Protein AF-0000000084721455 (afdb_homodimer)

Sequence (326 aa):
MDAIELLTQQHREVEELFEKFEKAGEGKEELLRELFVRIADNLAAHAIIEEKLFYPNVYVGPTADQLQEAVEEHLSVKRVIADLLDMEPSDAQFKAKVKVLKDLVEHHVEEEEKELFKSVKKLLTKEELSVMGEQLEVMFSELIQTEPRMQVPREIDEAAPLTMDAIELLTQQHREVEELFEKFEKAGEGKEELLRELFVRIADNLAAHAIIEEKLFYPNVYVGPTADQLQEAVEEHLSVKRVIADLLDMEPSDAQFKAKVKVLKDLVEHHVEEEEKELFKSVKKLLTKEELSVMGEQLEVMFSELIQTEPRMQVPREIDEAAPLT

Nearest PDB structures (foldseek):
  6u3l-assembly1_A  TM=8.957E-01  e=2.899E-05  Mycobacterium kansasii
  1aep-assembly1_A  TM=4.434E-01  e=1.292E+00  Locusta migratoria
  1zww-assembly1_B  TM=3.710E-01  e=4.200E+00  Mus musculus
  6u3l-assembly1_A  TM=8.958E-01  e=1.897E-05  Mycobacterium kansasii
  1aep-assembly1_A  TM=4.432E-01  e=1.509E+00  Locusta migratoria

pLDDT: mean 97.6, std 2.99, range [77.25, 98.94]

Foldseek 3Di:
DFQVVLLVVLLVVLVVLLVCLVPDDPPPQVSNVVSLLLNLLSLLLSLCLCLPAVLLVQCDDQCVVVSVVLLVLSLVLLVLLVVLVVDGSPDPCNSVSVVVSVVSSVVSSVCCVVPVVVVVPVVDDPVRRRVSNVVSVVSSVVSSVVSSSVCSVVANPDGRDSD/DFQVVLLVVLLVVLVVLLVVLVPDDPPPQVSNVVSLLLNLLSLLLSLCLCLPAVLLVQCDDQQVVVSVVLLVLSLVLLVLLVVLVVDGSPDPCNSVSSVVSVVSSVVSSVCCVVPVVVVVPVVDDPVRRRVSNVVSVVSSVVSSVVSSSVCSVVANPDGRDSD

Organism: Cystobacter fuscus (strain ATCC 25194 / DSM 2262 / NBRC 100088 / M29) (NCBI:txid1242864)

Structure (mmCIF, N/CA/C/O backbone):
data_AF-0000000084721455-model_v1
#
loop_
_entity.id
_entity.type
_entity.pdbx_description
1 polymer 'Hemerythrin HHE cation binding domain protein'
#
loop_
_atom_site.group_PDB
_atom_site.id
_atom_site.type_symbol
_atom_site.label_atom_id
_atom_site.label_alt_id
_atom_site.label_comp_id
_atom_site.label_asym_id
_atom_site.label_entity_id
_atom_site.label_seq_id
_atom_site.pdbx_PDB_ins_code
_atom_site.Cartn_x
_atom_site.Cartn_y
_atom_site.Cartn_z
_atom_site.occupancy
_atom_site.B_iso_or_equiv
_atom_site.auth_seq_id
_atom_site.auth_comp_id
_atom_site.auth_asym_id
_atom_site.auth_atom_id
_atom_site.pdbx_PDB_model_num
ATOM 1 N N . MET A 1 1 ? -9.961 19.266 22.094 1 92.44 1 MET A N 1
ATOM 2 C CA . MET A 1 1 ? -9.023 18.203 21.719 1 92.44 1 MET A CA 1
ATOM 3 C C . MET A 1 1 ? -7.844 18.766 20.938 1 92.44 1 MET A C 1
ATOM 5 O O . MET A 1 1 ? -8.008 19.672 20.109 1 92.44 1 MET A O 1
ATOM 9 N N . ASP A 1 2 ? -6.707 18.406 21.344 1 98 2 ASP A N 1
ATOM 10 C CA . ASP A 1 2 ? -5.598 18.938 20.562 1 98 2 ASP A CA 1
ATOM 11 C C . ASP A 1 2 ? -5.445 18.188 19.234 1 98 2 ASP A C 1
ATOM 13 O O . ASP A 1 2 ? -6.227 17.266 18.953 1 98 2 ASP A O 1
ATOM 17 N N . ALA A 1 3 ? -4.539 18.562 18.422 1 98.81 3 ALA A N 1
ATOM 18 C CA . ALA A 1 3 ? -4.391 18.062 17.062 1 98.81 3 ALA A CA 1
ATOM 19 C C . ALA A 1 3 ? -4.168 16.562 17.062 1 98.81 3 ALA A C 1
ATOM 21 O O . ALA A 1 3 ? -4.824 15.828 16.312 1 98.81 3 ALA A O 1
ATOM 22 N N . ILE A 1 4 ? -3.283 16.062 17.891 1 98.81 4 ILE A N 1
ATOM 23 C CA . ILE A 1 4 ? -2.906 14.648 17.906 1 98.81 4 ILE A CA 1
ATOM 24 C C . ILE A 1 4 ? -4.062 13.812 18.453 1 98.81 4 ILE A C 1
ATOM 26 O O . ILE A 1 4 ? -4.348 12.727 17.953 1 98.81 4 ILE A O 1
ATOM 30 N N . GLU A 1 5 ? -4.703 14.312 19.453 1 98.75 5 GLU A N 1
ATOM 31 C CA . GLU A 1 5 ? -5.883 13.641 19.984 1 98.75 5 GLU A CA 1
ATOM 32 C C . GLU A 1 5 ? -6.973 13.508 18.922 1 98.75 5 GLU A C 1
ATOM 34 O O . GLU A 1 5 ? -7.59 12.453 18.781 1 98.75 5 GLU A O 1
ATOM 39 N N . LEU A 1 6 ? -7.211 14.578 18.234 1 98.88 6 LEU A N 1
ATOM 40 C CA . LEU A 1 6 ? -8.227 14.594 17.188 1 98.88 6 LEU A CA 1
ATOM 41 C C . LEU A 1 6 ? -7.902 13.562 16.109 1 98.88 6 LEU A C 1
ATOM 43 O O . LEU A 1 6 ? -8.758 12.758 15.727 1 98.88 6 LEU A O 1
ATOM 47 N N . LEU A 1 7 ? -6.68 13.602 15.609 1 98.94 7 LEU A N 1
ATOM 48 C CA . LEU A 1 7 ? -6.262 12.703 14.539 1 98.94 7 LEU A CA 1
ATOM 49 C C . LEU A 1 7 ? -6.32 11.25 15.008 1 98.94 7 LEU A C 1
ATOM 51 O O . LEU A 1 7 ? -6.742 10.367 14.25 1 98.94 7 LEU A O 1
ATOM 55 N N . THR A 1 8 ? -5.922 10.977 16.219 1 98.88 8 THR A N 1
ATOM 56 C CA . THR A 1 8 ? -5.965 9.625 16.781 1 98.88 8 THR A CA 1
ATOM 57 C C . THR A 1 8 ? -7.402 9.133 16.906 1 98.88 8 THR A C 1
ATOM 59 O O . THR A 1 8 ? -7.691 7.973 16.609 1 98.88 8 THR A O 1
ATOM 62 N N . GLN A 1 9 ? -8.25 10.031 17.359 1 98.81 9 GLN A N 1
ATOM 63 C CA . GLN A 1 9 ? -9.664 9.68 17.422 1 98.81 9 GLN A CA 1
ATOM 64 C C . GLN A 1 9 ? -10.203 9.297 16.047 1 98.81 9 GLN A C 1
ATOM 66 O O . GLN A 1 9 ? -10.961 8.336 15.906 1 98.81 9 GLN A O 1
ATOM 71 N N . GLN A 1 10 ? -9.844 10.055 15.102 1 98.88 10 GLN A N 1
ATOM 72 C CA . GLN A 1 10 ? -10.266 9.758 13.734 1 98.88 10 GLN A CA 1
ATOM 73 C C . GLN A 1 10 ? -9.742 8.398 13.281 1 98.88 10 GLN A C 1
ATOM 75 O O . GLN A 1 10 ? -10.43 7.664 12.562 1 98.88 10 GLN A O 1
ATOM 80 N N . HIS A 1 11 ? -8.484 8.039 13.625 1 98.94 11 HIS A N 1
ATOM 81 C CA . HIS A 1 11 ? -7.945 6.711 13.344 1 98.94 11 HIS A CA 1
ATOM 82 C C . HIS A 1 11 ? -8.836 5.617 13.922 1 98.94 11 HIS A C 1
ATOM 84 O O . HIS A 1 11 ? -9.117 4.621 13.25 1 98.94 11 HIS A O 1
ATOM 90 N N . ARG A 1 12 ? -9.258 5.789 15.125 1 98.88 12 ARG A N 1
ATOM 91 C CA . ARG A 1 12 ? -10.109 4.805 15.781 1 98.88 12 ARG A CA 1
ATOM 92 C C . ARG A 1 12 ? -11.461 4.688 15.086 1 98.88 12 ARG A C 1
ATOM 94 O O . ARG A 1 12 ? -12 3.59 14.945 1 98.88 12 ARG A O 1
ATOM 101 N N . GLU A 1 13 ? -11.984 5.82 14.648 1 98.81 13 GLU A N 1
ATOM 102 C CA . GLU A 1 13 ? -13.266 5.812 13.945 1 98.81 13 GLU A CA 1
ATOM 103 C C . GLU A 1 13 ? -13.188 5 12.656 1 98.81 13 GLU A C 1
ATOM 105 O O . GLU A 1 13 ? -14.07 4.188 12.367 1 98.81 13 GLU A O 1
ATOM 110 N N . VAL A 1 14 ? -12.18 5.191 11.938 1 98.88 14 VAL A N 1
ATOM 111 C CA . VAL A 1 14 ? -12.031 4.473 10.672 1 98.88 14 VAL A CA 1
ATOM 112 C C . VAL A 1 14 ? -11.742 2.998 10.945 1 98.88 14 VAL A C 1
ATOM 114 O O . VAL A 1 14 ? -12.211 2.123 10.211 1 98.88 14 VAL A O 1
ATOM 117 N N . GLU A 1 15 ? -10.914 2.713 11.969 1 98.81 15 GLU A N 1
ATOM 118 C CA . GLU A 1 15 ? -10.68 1.332 12.375 1 98.81 15 GLU A CA 1
ATOM 119 C C . GLU A 1 15 ? -11.992 0.609 12.664 1 98.81 15 GLU A C 1
ATOM 121 O O . GLU A 1 15 ? -12.18 -0.54 12.258 1 98.81 15 GLU A O 1
ATOM 126 N N . GLU A 1 16 ? -12.867 1.289 13.344 1 98.81 16 GLU A N 1
ATOM 127 C CA . GLU A 1 16 ? -14.172 0.712 13.664 1 98.81 16 GLU A CA 1
ATOM 128 C C . GLU A 1 16 ? -14.977 0.448 12.398 1 98.81 16 GLU A C 1
ATOM 130 O O . GLU A 1 16 ? -15.68 -0.563 12.297 1 98.81 16 GLU A O 1
ATOM 135 N N . LEU A 1 17 ? -14.977 1.366 11.461 1 98.81 17 LEU A N 1
ATOM 136 C CA . LEU A 1 17 ? -15.695 1.193 10.203 1 98.81 17 LEU A CA 1
ATOM 137 C C . LEU A 1 17 ? -15.156 -0.006 9.43 1 98.81 17 LEU A C 1
ATOM 139 O O . LEU A 1 17 ? -15.922 -0.779 8.852 1 98.81 17 LEU A O 1
ATOM 143 N N . PHE A 1 18 ? -13.836 -0.197 9.391 1 98.69 18 PHE A N 1
ATOM 144 C CA . PHE A 1 18 ? -13.25 -1.365 8.75 1 98.69 18 PHE A CA 1
ATOM 145 C C . PHE A 1 18 ? -13.719 -2.648 9.422 1 98.69 18 PHE A C 1
ATOM 147 O O . PHE A 1 18 ? -13.977 -3.65 8.75 1 98.69 18 PHE A O 1
ATOM 154 N N . GLU A 1 19 ? -13.773 -2.617 10.766 1 98.38 19 GLU A N 1
ATOM 155 C CA . GLU A 1 19 ? -14.242 -3.789 11.492 1 98.38 19 GLU A CA 1
ATOM 156 C C . GLU A 1 19 ? -15.68 -4.137 11.117 1 98.38 19 GLU A C 1
ATOM 158 O O . GLU A 1 19 ? -16 -5.309 10.914 1 98.38 19 GLU A O 1
ATOM 163 N N . LYS A 1 20 ? -16.547 -3.139 11.078 1 98.25 20 LYS A N 1
ATOM 164 C CA . LYS A 1 20 ? -17.922 -3.355 10.664 1 98.25 20 LYS A CA 1
ATOM 165 C C . LYS A 1 20 ? -17.984 -3.928 9.25 1 98.25 20 LYS A C 1
ATOM 167 O O . LYS A 1 20 ? -18.781 -4.82 8.969 1 98.25 20 LYS A O 1
ATOM 172 N N . PHE A 1 21 ? -17.188 -3.439 8.367 1 98.12 21 PHE A N 1
ATOM 173 C CA . PHE A 1 21 ? -17.125 -3.92 6.988 1 98.12 21 PHE A CA 1
ATOM 174 C C . PHE A 1 21 ? -16.75 -5.398 6.945 1 98.12 21 PHE A C 1
ATOM 176 O O . PHE A 1 21 ? -17.391 -6.18 6.238 1 98.12 21 PHE A O 1
ATOM 183 N N . GLU A 1 22 ? -15.727 -5.77 7.723 1 95.75 22 GLU A N 1
ATOM 184 C CA . GLU A 1 22 ? -15.234 -7.145 7.758 1 95.75 22 GLU A CA 1
ATOM 185 C C . GLU A 1 22 ? -16.297 -8.094 8.32 1 95.75 22 GLU A C 1
ATOM 187 O O . GLU A 1 22 ? -16.375 -9.25 7.902 1 95.75 22 GLU A O 1
ATOM 192 N N . LYS A 1 23 ? -17.078 -7.586 9.164 1 95.62 23 LYS A N 1
ATOM 193 C CA . LYS A 1 23 ? -18.078 -8.414 9.844 1 95.62 23 LYS A CA 1
ATOM 194 C C . LYS A 1 23 ? -19.359 -8.516 9.016 1 95.62 23 LYS A C 1
ATOM 196 O O . LYS A 1 23 ? -20.203 -9.367 9.273 1 95.62 23 LYS A O 1
ATOM 201 N N . ALA A 1 24 ? -19.266 -7.59 7.992 1 91.06 24 ALA A N 1
ATOM 202 C CA . ALA A 1 24 ? -20.469 -7.594 7.176 1 91.06 24 ALA A CA 1
ATOM 203 C C . ALA A 1 24 ? -20.594 -8.891 6.379 1 91.06 24 ALA A C 1
ATOM 205 O O . ALA A 1 24 ? -19.594 -9.383 5.832 1 91.06 24 ALA A O 1
ATOM 206 N N . GLY A 1 25 ? -21.422 -9.75 6.535 1 77.31 25 GLY A N 1
ATOM 207 C CA . GLY A 1 25 ? -21.672 -11.055 5.953 1 77.31 25 GLY A CA 1
ATOM 208 C C . GLY A 1 25 ? -21.891 -11.008 4.453 1 77.31 25 GLY A C 1
ATOM 209 O O . GLY A 1 25 ? -21.875 -9.93 3.852 1 77.31 25 GLY A O 1
ATOM 210 N N . GLU A 1 26 ? -21.922 -12.164 3.809 1 79.44 26 GLU A N 1
ATOM 211 C CA . GLU A 1 26 ? -22.188 -12.312 2.383 1 79.44 26 GLU A CA 1
ATOM 212 C C . GLU A 1 26 ? -23.594 -11.797 2.035 1 79.44 26 GLU A C 1
ATOM 214 O O . GLU A 1 26 ? -24.516 -11.914 2.836 1 79.44 26 GLU A O 1
ATOM 219 N N . GLY A 1 27 ? -23.75 -11.125 0.863 1 84.12 27 GLY A N 1
ATOM 220 C CA . GLY A 1 27 ? -25.047 -10.695 0.372 1 84.12 27 GLY A CA 1
ATOM 221 C C . GLY A 1 27 ? -25.484 -9.367 0.951 1 84.12 27 GLY A C 1
ATOM 222 O O . GLY A 1 27 ? -26.672 -9.016 0.877 1 84.12 27 GLY A O 1
ATOM 223 N N . LYS A 1 28 ? -24.609 -8.656 1.569 1 92.94 28 LYS A N 1
ATOM 224 C CA . LYS A 1 28 ? -24.922 -7.363 2.174 1 92.94 28 LYS A CA 1
ATOM 225 C C . LYS A 1 28 ? -24.328 -6.215 1.361 1 92.94 28 LYS A C 1
ATOM 227 O O . LYS A 1 28 ? -23.703 -5.316 1.918 1 92.94 28 LYS A O 1
ATOM 232 N N . GLU A 1 29 ? -24.609 -6.223 0.073 1 95.19 29 GLU A N 1
ATOM 233 C CA . GLU A 1 29 ? -23.984 -5.289 -0.852 1 95.19 29 GLU A CA 1
ATOM 234 C C . GLU A 1 29 ? -24.312 -3.844 -0.492 1 95.19 29 GLU A C 1
ATOM 236 O O . GLU A 1 29 ? -23.453 -2.963 -0.57 1 95.19 29 GLU A O 1
ATOM 241 N N . GLU A 1 30 ? -25.547 -3.572 -0.135 1 96 30 GLU A N 1
ATOM 242 C CA . GLU A 1 30 ? -25.938 -2.215 0.223 1 96 30 GLU A CA 1
ATOM 243 C C . GLU A 1 30 ? -25.203 -1.732 1.467 1 96 30 GLU A C 1
ATOM 245 O O . GLU A 1 30 ? -24.734 -0.592 1.517 1 96 30 GLU A O 1
ATOM 250 N N . LEU A 1 31 ? -25.109 -2.584 2.457 1 97.5 31 LEU 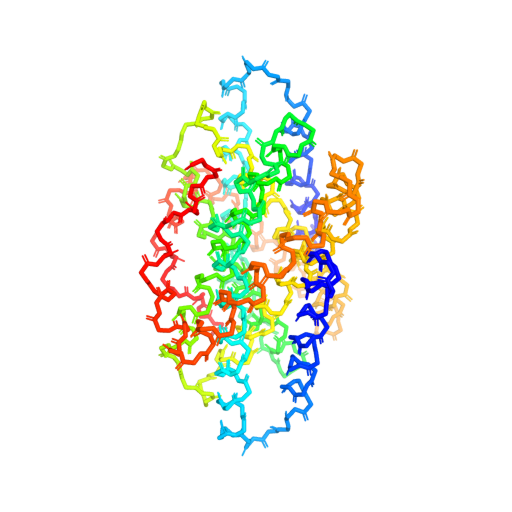A N 1
ATOM 251 C CA . LEU A 1 31 ? -24.391 -2.252 3.68 1 97.5 31 LEU A CA 1
ATOM 252 C C . LEU A 1 31 ? -22.906 -2.031 3.393 1 97.5 31 LEU A C 1
ATOM 254 O O . LEU A 1 31 ? -22.297 -1.086 3.904 1 97.5 31 LEU A O 1
ATOM 258 N N . LEU A 1 32 ? -22.328 -2.961 2.568 1 97.81 32 LEU A N 1
ATOM 259 C CA . LEU A 1 32 ? -20.922 -2.842 2.205 1 97.81 32 LEU A CA 1
ATOM 260 C C . LEU A 1 32 ? -20.656 -1.517 1.498 1 97.81 32 LEU A C 1
ATOM 262 O O . LEU A 1 32 ? -19.656 -0.857 1.768 1 97.81 32 LEU A O 1
ATOM 266 N N . ARG A 1 33 ? -21.5 -1.1 0.662 1 97.69 33 ARG A N 1
ATOM 267 C CA . ARG A 1 33 ? -21.359 0.172 -0.042 1 97.69 33 ARG A CA 1
ATOM 268 C C . ARG A 1 33 ? -21.422 1.344 0.932 1 97.69 33 ARG A C 1
ATOM 270 O O . ARG A 1 33 ? -20.609 2.271 0.838 1 97.69 33 ARG A O 1
ATOM 277 N N . GLU A 1 34 ? -22.375 1.29 1.8 1 98 34 GLU A N 1
ATOM 278 C CA . GLU A 1 34 ? -22.531 2.359 2.779 1 98 34 GLU A CA 1
ATOM 279 C C . GLU A 1 34 ? -21.281 2.49 3.658 1 98 34 GLU A C 1
ATOM 281 O O . GLU A 1 34 ? -20.812 3.6 3.908 1 98 34 GLU A O 1
ATOM 286 N N . LEU A 1 35 ? -20.812 1.349 4.137 1 98.5 35 LEU A N 1
ATOM 287 C CA . LEU A 1 35 ? -19.641 1.35 4.996 1 98.5 35 LEU A CA 1
ATOM 288 C C . LEU A 1 35 ? -18.422 1.865 4.242 1 98.5 35 LEU A C 1
ATOM 290 O O . LEU A 1 35 ? -17.656 2.668 4.773 1 98.5 35 LEU A O 1
ATOM 294 N N . PHE A 1 36 ? -18.312 1.416 2.969 1 98.75 36 PHE A N 1
ATOM 295 C CA . PHE A 1 36 ? -17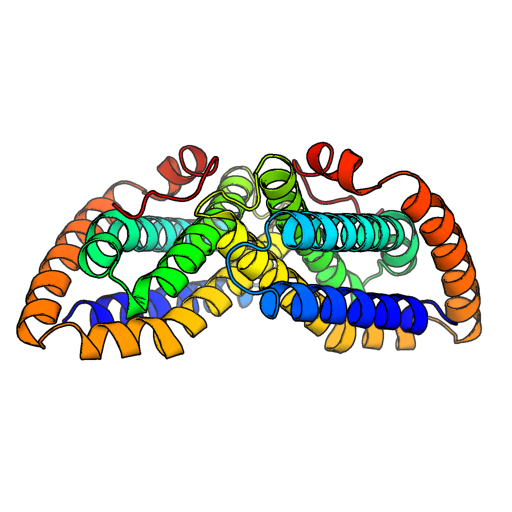.188 1.901 2.17 1 98.75 36 PHE A CA 1
ATOM 296 C C . PHE A 1 36 ? -17.281 3.41 1.974 1 98.75 36 PHE A C 1
ATOM 298 O O . PHE A 1 36 ? -16.281 4.117 2.09 1 98.75 36 PHE A O 1
ATOM 305 N N . VAL A 1 37 ? -18.375 3.91 1.69 1 98.69 37 VAL A N 1
ATOM 306 C CA . VAL A 1 37 ? -18.578 5.336 1.469 1 98.69 37 VAL A CA 1
ATOM 307 C C . VAL A 1 37 ? -18.156 6.117 2.711 1 98.69 37 VAL A C 1
ATOM 309 O O . VAL A 1 37 ? -17.453 7.129 2.609 1 98.69 37 VAL A O 1
ATOM 312 N N . ARG A 1 38 ? -18.531 5.652 3.846 1 98.81 38 ARG A N 1
ATOM 313 C CA . ARG A 1 38 ? -18.156 6.309 5.094 1 98.81 38 ARG A CA 1
ATOM 314 C C . ARG A 1 38 ? -16.641 6.242 5.316 1 98.81 38 ARG A C 1
ATOM 316 O O . ARG A 1 38 ? -16.031 7.23 5.727 1 98.81 38 ARG A O 1
ATOM 323 N N . ILE A 1 39 ? -16.062 5.059 5.055 1 98.94 39 ILE A N 1
ATOM 324 C CA . ILE A 1 39 ? -14.609 4.895 5.168 1 98.94 39 ILE A CA 1
ATOM 325 C C . ILE A 1 39 ? -13.906 5.887 4.25 1 98.94 39 ILE A C 1
ATOM 327 O O . ILE A 1 39 ? -13.016 6.621 4.691 1 98.94 39 ILE A O 1
ATOM 331 N N . ALA A 1 40 ? -14.344 5.926 3.004 1 98.94 40 ALA A N 1
ATOM 332 C CA . ALA A 1 40 ? -13.703 6.758 1.988 1 98.94 40 ALA A CA 1
ATOM 333 C C . ALA A 1 40 ? -13.82 8.242 2.34 1 98.94 40 ALA A C 1
ATOM 335 O O . ALA A 1 40 ? -12.852 8.992 2.211 1 98.94 40 ALA A O 1
ATOM 336 N N . ASP A 1 41 ? -14.977 8.68 2.793 1 98.94 41 ASP A N 1
ATOM 337 C CA . ASP A 1 41 ? -15.172 10.078 3.158 1 98.94 41 ASP A CA 1
ATOM 338 C C . ASP A 1 41 ? -14.305 10.461 4.355 1 98.94 41 ASP A C 1
ATOM 340 O O . ASP A 1 41 ? -13.672 11.516 4.352 1 98.94 41 ASP A O 1
ATOM 344 N N . ASN A 1 42 ? -14.297 9.617 5.359 1 98.94 42 ASN A N 1
ATOM 345 C CA . ASN A 1 42 ? -13.5 9.914 6.551 1 98.94 42 ASN A CA 1
ATOM 346 C C . ASN A 1 42 ? -12.008 9.961 6.23 1 98.94 42 ASN A C 1
ATOM 348 O O . ASN A 1 42 ? -11.312 10.883 6.656 1 98.94 42 ASN A O 1
ATOM 352 N N . LEU A 1 43 ? -11.539 8.969 5.461 1 98.94 43 LEU A N 1
ATOM 353 C CA . LEU A 1 43 ? -10.125 8.938 5.105 1 98.94 43 LEU A CA 1
ATOM 354 C C . LEU A 1 43 ? -9.75 10.133 4.242 1 98.94 43 LEU A C 1
ATOM 356 O O . LEU A 1 43 ? -8.688 10.727 4.418 1 98.94 43 LEU A O 1
ATOM 360 N N . ALA A 1 44 ? -10.617 10.469 3.299 1 98.94 44 ALA A N 1
ATOM 361 C CA . ALA A 1 44 ? -10.352 11.609 2.426 1 98.94 44 ALA A CA 1
ATOM 362 C C . ALA A 1 44 ? -10.258 12.898 3.23 1 98.94 44 ALA A C 1
ATOM 364 O O . ALA A 1 44 ? -9.297 13.664 3.072 1 98.94 44 ALA A O 1
ATOM 365 N N . ALA A 1 45 ? -11.234 13.18 4.09 1 98.94 45 ALA A N 1
ATOM 366 C CA . ALA A 1 45 ? -11.211 14.375 4.926 1 98.94 45 ALA A CA 1
ATOM 367 C C . ALA A 1 45 ? -9.992 14.391 5.84 1 98.94 45 ALA A C 1
ATOM 369 O O . ALA A 1 45 ? -9.336 15.422 5.996 1 98.94 45 ALA A O 1
ATOM 370 N N . HIS A 1 46 ? -9.688 13.242 6.465 1 98.94 46 HIS A N 1
ATOM 371 C CA . HIS A 1 46 ? -8.523 13.094 7.328 1 98.94 46 HIS A CA 1
ATOM 372 C C . HIS A 1 46 ? -7.238 13.453 6.59 1 98.94 46 HIS A C 1
ATOM 374 O O . HIS A 1 46 ? -6.418 14.219 7.102 1 98.94 46 HIS A O 1
ATOM 380 N N . ALA A 1 47 ? -7.09 12.898 5.387 1 98.88 47 ALA A N 1
ATOM 381 C CA . ALA A 1 47 ? -5.883 13.148 4.605 1 98.88 47 ALA A CA 1
ATOM 382 C C . ALA A 1 47 ? -5.773 14.625 4.227 1 98.88 47 ALA A C 1
ATOM 384 O O . ALA A 1 47 ? -4.688 15.211 4.297 1 98.88 47 ALA A O 1
ATOM 385 N N . ILE A 1 48 ? -6.848 15.234 3.891 1 98.81 48 ILE A N 1
ATOM 386 C CA . ILE A 1 48 ? -6.848 16.625 3.465 1 98.81 48 ILE A CA 1
ATOM 387 C C . ILE A 1 48 ? -6.402 17.516 4.621 1 98.81 48 ILE A C 1
ATOM 389 O O . ILE A 1 48 ? -5.535 18.391 4.453 1 98.81 48 ILE A O 1
ATOM 393 N N . ILE A 1 49 ? -6.953 17.344 5.809 1 98.88 49 ILE A N 1
ATOM 394 C CA . ILE A 1 49 ? -6.621 18.25 6.906 1 98.88 49 ILE A CA 1
ATOM 395 C C . ILE A 1 49 ? -5.168 18.031 7.328 1 98.88 49 ILE A C 1
ATOM 397 O O . ILE A 1 49 ? -4.492 18.984 7.742 1 98.88 49 ILE A O 1
ATOM 401 N N . GLU A 1 50 ? -4.656 16.844 7.289 1 98.88 50 GLU A N 1
ATOM 402 C CA . GLU A 1 50 ? -3.24 16.609 7.555 1 98.88 50 GLU A CA 1
ATOM 403 C C . GLU A 1 50 ? -2.361 17.281 6.512 1 98.88 50 GLU A C 1
ATOM 405 O O . GLU A 1 50 ? -1.416 18 6.855 1 98.88 50 GLU A O 1
ATOM 410 N N . GLU A 1 51 ? -2.699 17.094 5.266 1 98.81 51 GLU A N 1
ATOM 411 C CA . GLU A 1 51 ? -1.865 17.562 4.164 1 98.81 51 GLU A CA 1
ATOM 412 C C . GLU A 1 51 ? -1.906 19.094 4.051 1 98.81 51 GLU A C 1
ATOM 414 O O . GLU A 1 51 ? -0.902 19.719 3.715 1 98.81 51 GLU A O 1
ATOM 419 N N . LYS A 1 52 ? -2.998 19.672 4.352 1 98.56 52 LYS A N 1
ATOM 420 C CA . LYS A 1 52 ? -3.164 21.094 4.102 1 98.56 52 LYS A CA 1
ATOM 421 C C . LYS A 1 52 ? -2.855 21.906 5.355 1 98.56 52 LYS A C 1
ATOM 423 O O . LYS A 1 52 ? -2.564 23.109 5.266 1 98.56 52 LYS A O 1
ATOM 428 N N . LEU A 1 53 ? -2.938 21.281 6.504 1 98.62 53 LEU A N 1
ATOM 429 C CA . LEU A 1 53 ? -2.777 22.078 7.723 1 98.62 53 LEU A CA 1
ATOM 430 C C . LEU A 1 53 ? -1.759 21.438 8.656 1 98.62 53 LEU A C 1
ATOM 432 O O . LEU A 1 53 ? -0.768 22.062 9.031 1 98.62 53 LEU A O 1
ATOM 436 N N . PHE A 1 54 ? -1.857 20.219 9.047 1 98.88 54 PHE A N 1
ATOM 437 C CA . PHE A 1 54 ? -1.014 19.578 10.047 1 98.88 54 PHE A CA 1
ATOM 438 C C . PHE A 1 54 ? 0.418 19.438 9.547 1 98.88 54 PHE A C 1
ATOM 440 O O . PHE A 1 54 ? 1.35 19.969 10.156 1 98.88 54 PHE A O 1
ATOM 447 N N . TYR A 1 55 ? 0.591 18.797 8.367 1 98.56 55 TYR A N 1
ATOM 448 C CA . TYR A 1 55 ? 1.917 18.469 7.859 1 98.56 55 TYR A CA 1
ATOM 449 C C . TYR A 1 55 ? 2.73 19.719 7.586 1 98.56 55 TYR A C 1
ATOM 451 O O . TYR A 1 55 ? 3.875 19.844 8.031 1 98.56 55 TYR A O 1
ATOM 459 N N . PRO A 1 56 ? 2.146 20.719 6.883 1 98.19 56 PRO A N 1
ATOM 460 C CA . PRO A 1 56 ? 2.959 21.906 6.602 1 98.19 56 PRO A CA 1
ATOM 461 C C . PRO A 1 56 ? 3.451 22.594 7.871 1 98.19 56 PRO A C 1
ATOM 463 O O . PRO A 1 56 ? 4.527 23.188 7.871 1 98.19 56 PRO A O 1
ATOM 466 N N . ASN A 1 57 ? 2.766 22.516 8.93 1 97.62 57 ASN A N 1
ATOM 467 C CA . ASN A 1 57 ? 3.096 23.25 10.148 1 97.62 57 ASN A CA 1
ATOM 468 C C . ASN A 1 57 ? 4.16 22.516 10.969 1 97.62 57 ASN A C 1
ATOM 470 O O . ASN A 1 57 ? 4.734 23.094 11.898 1 97.62 57 ASN A O 1
ATOM 474 N N . VAL A 1 58 ? 4.371 21.281 10.602 1 98.06 58 VAL A N 1
ATOM 475 C CA . VAL A 1 58 ? 5.348 20.547 11.391 1 98.06 58 VAL A CA 1
ATOM 476 C C . VAL A 1 58 ? 6.445 20.016 10.477 1 98.06 58 VAL A C 1
ATOM 478 O O . VAL A 1 58 ? 7.215 19.125 10.875 1 98.06 58 VAL A O 1
ATOM 481 N N . TYR A 1 59 ? 6.461 20.391 9.211 1 97.69 59 TYR A N 1
ATOM 482 C CA . TYR A 1 59 ? 7.488 19.969 8.266 1 97.69 59 TYR A CA 1
ATOM 483 C C . TYR A 1 59 ? 8.805 20.688 8.539 1 97.69 59 TYR A C 1
ATOM 485 O O . TYR A 1 59 ? 9.109 21.703 7.914 1 97.69 59 TYR A O 1
ATOM 493 N N . VAL A 1 60 ? 9.555 20.109 9.383 1 96.38 60 VAL A N 1
ATOM 494 C CA . VAL A 1 60 ? 10.859 20.609 9.797 1 96.38 60 VAL A CA 1
ATOM 495 C C . VAL A 1 60 ? 11.859 19.453 9.836 1 96.38 60 VAL A C 1
ATOM 497 O O . VAL A 1 60 ? 11.492 18.297 9.586 1 96.38 60 VAL A O 1
ATOM 500 N N . GLY A 1 61 ? 13.102 19.672 10.117 1 91.25 61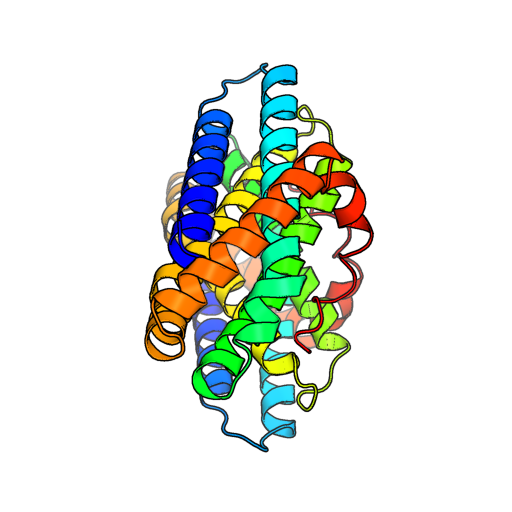 GLY A N 1
ATOM 501 C CA . GLY A 1 61 ? 14.195 18.719 10.039 1 91.25 61 GLY A CA 1
ATOM 502 C C . GLY A 1 61 ? 13.875 17.375 10.664 1 91.25 61 GLY A C 1
ATOM 503 O O . GLY A 1 61 ? 13.898 16.344 9.984 1 91.25 61 GLY A O 1
ATOM 504 N N . PRO A 1 62 ? 13.406 17.344 11.938 1 94.06 62 PRO A N 1
ATOM 505 C CA . PRO A 1 62 ? 13.227 16.078 12.648 1 94.06 62 PRO A CA 1
ATOM 506 C C . PRO A 1 62 ? 12.047 15.266 12.117 1 94.06 62 PRO A C 1
ATOM 508 O O . PRO A 1 62 ? 11.984 14.047 12.312 1 94.06 62 PRO A O 1
ATOM 511 N N . THR A 1 63 ? 11.086 16 11.445 1 97.5 63 THR A N 1
ATOM 512 C CA . THR A 1 63 ? 9.883 15.312 11 1 97.5 63 THR A CA 1
ATOM 513 C C . THR A 1 63 ? 9.883 15.156 9.484 1 97.5 63 THR A C 1
ATOM 515 O O . THR A 1 63 ? 8.977 14.531 8.922 1 97.5 63 THR A O 1
ATOM 518 N N . ALA A 1 64 ? 10.844 15.703 8.82 1 96.62 64 ALA A N 1
ATOM 519 C CA . ALA A 1 64 ? 10.828 15.852 7.371 1 96.62 64 ALA A CA 1
ATOM 520 C C . ALA A 1 64 ? 10.711 14.5 6.68 1 96.62 64 ALA A C 1
ATOM 522 O O . ALA A 1 64 ? 9.859 14.312 5.809 1 96.62 64 ALA A O 1
ATOM 523 N N . ASP A 1 65 ? 11.555 13.555 7.102 1 95.25 65 ASP A N 1
ATOM 524 C CA . ASP A 1 65 ? 11.562 12.25 6.457 1 95.25 65 ASP A CA 1
ATOM 525 C C . ASP A 1 65 ? 10.234 11.523 6.672 1 95.25 65 ASP A C 1
ATOM 527 O O . ASP A 1 65 ? 9.711 10.891 5.754 1 95.25 65 ASP A O 1
ATOM 531 N N . GLN A 1 66 ? 9.703 11.609 7.852 1 97.56 66 GLN A N 1
ATOM 532 C CA . GLN A 1 66 ? 8.445 10.945 8.172 1 97.56 66 GLN A CA 1
ATOM 533 C C . GLN A 1 66 ? 7.297 11.523 7.355 1 97.56 66 GLN A C 1
ATOM 535 O O . GLN A 1 66 ? 6.406 10.789 6.918 1 97.56 66 GLN A O 1
ATOM 540 N N . LEU A 1 67 ? 7.355 12.797 7.191 1 98.5 67 LEU A N 1
ATOM 541 C CA . LEU A 1 67 ? 6.27 13.453 6.473 1 98.5 67 LEU A CA 1
ATOM 542 C C . LEU A 1 67 ? 6.355 13.164 4.977 1 98.5 67 LEU A C 1
ATOM 544 O O . LEU A 1 67 ? 5.328 13 4.312 1 98.5 67 LEU A O 1
ATOM 548 N N . GLN A 1 68 ? 7.57 13.148 4.441 1 97.5 68 GLN A N 1
ATOM 549 C CA . GLN A 1 68 ? 7.75 12.758 3.047 1 97.5 68 GLN A CA 1
ATOM 550 C C . GLN A 1 68 ? 7.211 11.359 2.791 1 97.5 68 GLN A C 1
ATOM 552 O O . GLN A 1 68 ? 6.594 11.102 1.755 1 97.5 68 GLN A O 1
ATOM 557 N N . GLU A 1 69 ? 7.438 10.461 3.699 1 98.25 69 GLU A N 1
ATOM 558 C CA . GLU A 1 69 ? 6.902 9.109 3.588 1 98.25 69 GLU A CA 1
ATOM 559 C C . GLU A 1 69 ? 5.379 9.109 3.701 1 98.25 69 GLU A C 1
ATOM 561 O O . GLU A 1 69 ? 4.695 8.43 2.932 1 98.25 69 GLU A O 1
ATOM 566 N N . ALA A 1 70 ? 4.852 9.875 4.633 1 98.75 70 ALA A N 1
ATOM 567 C CA . ALA A 1 70 ? 3.422 9.883 4.934 1 98.75 70 ALA A CA 1
ATOM 568 C C . ALA A 1 70 ? 2.607 10.328 3.721 1 98.75 70 ALA A C 1
ATOM 570 O O . ALA A 1 70 ? 1.558 9.75 3.426 1 98.75 70 ALA A O 1
ATOM 571 N N . VAL A 1 71 ? 3.074 11.344 3.012 1 98.75 71 VAL A N 1
ATOM 572 C CA . VAL A 1 71 ? 2.303 11.82 1.873 1 98.75 71 VAL A CA 1
ATOM 573 C C . VAL A 1 71 ? 2.33 10.789 0.751 1 98.75 71 VAL A C 1
ATOM 575 O O . VAL A 1 71 ? 1.364 10.656 -0.005 1 98.75 71 VAL A O 1
ATOM 578 N N . GLU A 1 72 ? 3.414 10.047 0.644 1 98.62 72 GLU A N 1
ATOM 579 C CA . GLU A 1 72 ? 3.449 8.953 -0.323 1 98.62 72 GLU A CA 1
ATOM 580 C C . GLU A 1 72 ? 2.498 7.832 0.079 1 98.62 72 GLU A C 1
ATOM 582 O O . GLU A 1 72 ? 1.882 7.195 -0.779 1 98.62 72 GLU A O 1
ATOM 587 N N . GLU A 1 73 ? 2.424 7.535 1.36 1 98.88 73 GLU A N 1
ATOM 588 C CA . GLU A 1 73 ? 1.446 6.562 1.844 1 98.88 73 GLU A CA 1
ATOM 589 C C . GLU A 1 73 ? 0.022 7.016 1.532 1 98.88 73 GLU A C 1
ATOM 591 O O . GLU A 1 73 ? -0.811 6.211 1.108 1 98.88 73 GLU A O 1
ATOM 596 N N . HIS A 1 74 ? -0.253 8.336 1.768 1 98.94 74 HIS A N 1
ATOM 597 C CA . HIS A 1 74 ? -1.557 8.883 1.411 1 98.94 74 HIS A CA 1
ATOM 598 C C . HIS A 1 74 ? -1.868 8.648 -0.064 1 98.94 74 HIS A C 1
ATOM 600 O O . HIS A 1 74 ? -3.002 8.32 -0.418 1 98.94 74 HIS A O 1
ATOM 606 N N . LEU A 1 75 ? -0.895 8.859 -0.896 1 98.88 75 LEU A N 1
ATOM 607 C CA . LEU A 1 75 ? -1.094 8.672 -2.328 1 98.88 75 LEU A CA 1
ATOM 608 C C . LEU A 1 75 ? -1.548 7.246 -2.629 1 98.88 75 LEU A C 1
ATOM 610 O O . LEU A 1 75 ? -2.49 7.043 -3.398 1 98.88 75 LEU A O 1
ATOM 614 N N . SER A 1 76 ? -0.91 6.258 -2.025 1 98.88 76 SER A N 1
ATOM 615 C CA . SER A 1 76 ? -1.289 4.863 -2.227 1 98.88 76 SER A CA 1
ATOM 616 C C . SER A 1 76 ? -2.713 4.602 -1.75 1 98.88 76 SER A C 1
ATOM 618 O O . SER A 1 76 ? -3.482 3.91 -2.422 1 98.88 76 SER A O 1
ATOM 620 N N . VAL A 1 77 ? -3.041 5.137 -0.612 1 98.94 77 VAL A N 1
ATOM 621 C CA . VAL A 1 77 ? -4.379 4.98 -0.05 1 98.94 77 VAL A CA 1
ATOM 622 C C . VAL A 1 77 ? -5.41 5.598 -0.994 1 98.94 77 VAL A C 1
ATOM 624 O O . VAL A 1 77 ? -6.43 4.977 -1.297 1 98.94 77 VAL A O 1
ATOM 627 N N . LYS A 1 78 ? -5.133 6.793 -1.485 1 98.94 78 LYS A N 1
ATOM 628 C CA . LYS A 1 78 ? -6.051 7.496 -2.377 1 98.94 78 LYS A CA 1
ATOM 629 C C . LYS A 1 78 ? -6.273 6.715 -3.668 1 98.94 78 LYS A C 1
ATOM 631 O O . LYS A 1 78 ? -7.391 6.66 -4.184 1 98.94 78 LYS A O 1
ATOM 636 N N . ARG A 1 79 ? -5.262 6.098 -4.148 1 98.88 79 ARG A N 1
ATOM 637 C CA . ARG A 1 79 ? -5.387 5.328 -5.383 1 98.88 79 ARG A CA 1
ATOM 638 C C . ARG A 1 79 ? -6.316 4.137 -5.199 1 98.88 79 ARG A C 1
ATOM 640 O O . ARG A 1 79 ? -7.129 3.832 -6.074 1 98.88 79 ARG A O 1
ATOM 647 N N . VAL A 1 80 ? -6.223 3.482 -4.078 1 98.88 80 VAL A N 1
ATOM 648 C CA . VAL A 1 80 ? -7.098 2.346 -3.811 1 98.88 80 VAL A CA 1
ATOM 649 C C . VAL A 1 80 ? -8.531 2.832 -3.625 1 98.88 80 VAL A C 1
ATOM 651 O O . VAL A 1 80 ? -9.477 2.209 -4.121 1 98.88 80 VAL A O 1
ATOM 654 N N . ILE A 1 81 ? -8.719 3.961 -2.93 1 98.94 81 ILE A N 1
ATOM 655 C CA . ILE A 1 81 ? -10.047 4.535 -2.766 1 98.94 81 ILE A CA 1
ATOM 656 C C . ILE A 1 81 ? -10.641 4.871 -4.133 1 98.94 81 ILE A C 1
ATOM 658 O O . ILE A 1 81 ? -11.812 4.578 -4.398 1 98.94 81 ILE A O 1
ATOM 662 N N . ALA A 1 82 ? -9.828 5.477 -5.008 1 98.88 82 ALA A N 1
ATOM 663 C CA . ALA A 1 82 ? -10.297 5.848 -6.344 1 98.88 82 ALA A CA 1
ATOM 664 C C . ALA A 1 82 ? -10.766 4.621 -7.117 1 98.88 82 ALA A C 1
ATOM 666 O O . ALA A 1 82 ? -11.805 4.656 -7.777 1 98.88 82 ALA A O 1
ATOM 667 N N . ASP A 1 83 ? -10.055 3.525 -7.082 1 98.69 83 ASP A N 1
ATOM 668 C CA . ASP A 1 83 ? -10.484 2.277 -7.707 1 98.69 83 ASP A CA 1
ATOM 669 C C . ASP A 1 83 ? -11.852 1.842 -7.188 1 98.69 83 ASP A C 1
ATOM 671 O O . ASP A 1 83 ? -12.742 1.497 -7.973 1 98.69 83 ASP A O 1
ATOM 675 N N . LEU A 1 84 ? -11.945 1.853 -5.898 1 98.75 84 LEU A N 1
ATOM 676 C CA . LEU A 1 84 ? -13.125 1.313 -5.234 1 98.75 84 LEU A CA 1
ATOM 677 C C . LEU A 1 84 ? -14.359 2.152 -5.551 1 98.75 84 LEU A C 1
ATOM 679 O O . LEU A 1 84 ? -15.477 1.628 -5.609 1 98.75 84 LEU A O 1
ATOM 683 N N . LEU A 1 85 ? -14.148 3.467 -5.754 1 98.62 85 LEU A N 1
ATOM 684 C CA . LEU A 1 85 ? -15.25 4.348 -6.113 1 98.62 85 LEU A CA 1
ATOM 685 C C . LEU A 1 85 ? -15.867 3.934 -7.445 1 98.62 85 LEU A C 1
ATOM 687 O O . LEU A 1 85 ? -17.047 4.18 -7.695 1 98.62 85 LEU A O 1
ATOM 691 N N . ASP A 1 86 ? -15.109 3.229 -8.25 1 97.88 86 ASP A N 1
ATOM 692 C CA . ASP A 1 86 ? -15.562 2.83 -9.578 1 97.88 86 ASP A CA 1
ATOM 693 C C . ASP A 1 86 ? -16.016 1.372 -9.586 1 97.88 86 ASP A C 1
ATOM 695 O O . ASP A 1 86 ? -16.234 0.791 -10.656 1 97.88 86 ASP A O 1
ATOM 699 N N . MET A 1 87 ? -16.141 0.757 -8.453 1 97.69 87 MET A N 1
ATOM 700 C CA . MET A 1 87 ? -16.531 -0.648 -8.344 1 97.69 87 MET A CA 1
ATOM 701 C C . MET A 1 87 ? -17.859 -0.796 -7.633 1 97.69 87 MET A C 1
ATOM 703 O O . MET A 1 87 ? -18.328 0.136 -6.973 1 97.69 87 MET A O 1
ATOM 707 N N . GLU A 1 88 ? -18.406 -1.912 -7.82 1 97.06 88 GLU A N 1
ATOM 708 C CA . GLU A 1 88 ? -19.578 -2.33 -7.055 1 97.06 88 GLU A CA 1
ATOM 709 C C . GLU A 1 88 ? -19.219 -3.395 -6.023 1 97.06 88 GLU A C 1
ATOM 711 O O . GLU A 1 88 ? -18.375 -4.258 -6.285 1 97.06 88 GLU A O 1
ATOM 716 N N . PRO A 1 89 ? -19.875 -3.371 -4.844 1 96.62 89 PRO A N 1
ATOM 717 C CA . PRO A 1 89 ? -19.578 -4.371 -3.814 1 96.62 89 PRO A CA 1
ATOM 718 C C . PRO A 1 89 ? -19.75 -5.801 -4.312 1 96.62 89 PRO A C 1
ATOM 720 O O . PRO A 1 89 ? -19.234 -6.738 -3.705 1 96.62 89 PRO A O 1
ATOM 723 N N . SER A 1 90 ? -20.484 -5.977 -5.387 1 94.44 90 SER A N 1
ATOM 724 C CA . SER A 1 90 ? -20.703 -7.305 -5.945 1 94.44 90 SER A CA 1
ATOM 725 C C . SER A 1 90 ? -19.531 -7.746 -6.805 1 94.44 90 SER A C 1
ATOM 727 O O . SER A 1 90 ? -19.422 -8.922 -7.176 1 94.44 90 SER A O 1
ATOM 729 N N . ASP A 1 91 ? -18.688 -6.781 -7.113 1 94.12 91 ASP A N 1
ATOM 730 C CA . ASP A 1 91 ? -17.484 -7.145 -7.871 1 94.12 91 ASP A CA 1
ATOM 731 C C . ASP A 1 91 ? -16.609 -8.109 -7.078 1 94.12 91 ASP A C 1
ATOM 733 O O . ASP A 1 91 ? -16.438 -7.945 -5.867 1 94.12 91 ASP A O 1
ATOM 737 N N . ALA A 1 92 ? -16.016 -9.07 -7.723 1 88.75 92 ALA A N 1
ATOM 738 C CA . ALA A 1 92 ? -15.227 -10.133 -7.09 1 88.75 92 ALA A CA 1
ATOM 739 C C . ALA A 1 92 ? -14.055 -9.547 -6.309 1 88.75 92 ALA A C 1
ATOM 741 O O . ALA A 1 92 ? -13.672 -10.078 -5.266 1 88.75 92 ALA A O 1
ATOM 742 N N . GLN A 1 93 ? -13.547 -8.445 -6.754 1 94.88 93 GLN A N 1
ATOM 743 C CA . GLN A 1 93 ? -12.312 -7.902 -6.184 1 94.88 93 GLN A CA 1
ATOM 744 C C . GLN A 1 93 ? -12.617 -6.84 -5.133 1 94.88 93 GLN A C 1
ATOM 746 O O . GLN A 1 93 ? -11.711 -6.348 -4.457 1 94.88 93 GLN A O 1
ATOM 751 N N . PHE A 1 94 ? -13.867 -6.469 -4.969 1 97.25 94 PHE A N 1
ATOM 752 C CA . PHE A 1 94 ? -14.219 -5.332 -4.125 1 97.25 94 PHE A CA 1
ATOM 753 C C . PHE A 1 94 ? -13.742 -5.555 -2.693 1 97.25 94 PHE A C 1
ATOM 755 O O . PHE A 1 94 ? -13.008 -4.73 -2.146 1 97.25 94 PHE A O 1
ATOM 762 N N . LYS A 1 95 ? -14.055 -6.684 -2.139 1 96.88 95 LYS A N 1
ATOM 763 C CA . LYS A 1 95 ? -13.719 -6.953 -0.744 1 96.88 95 LYS A CA 1
ATOM 764 C C . LYS A 1 95 ? -12.211 -7.086 -0.558 1 96.88 95 LYS A C 1
ATOM 766 O O . LYS A 1 95 ? -11.664 -6.629 0.448 1 96.88 95 LYS A O 1
ATOM 771 N N . ALA A 1 96 ? -11.586 -7.711 -1.492 1 97.31 96 ALA A N 1
ATOM 772 C CA . ALA A 1 96 ? -10.133 -7.852 -1.44 1 97.31 96 ALA A CA 1
ATOM 773 C C . ALA A 1 96 ? -9.445 -6.488 -1.477 1 97.31 96 ALA A C 1
ATOM 775 O O . ALA A 1 96 ? -8.469 -6.258 -0.757 1 97.31 96 ALA A O 1
ATOM 776 N N . LYS A 1 97 ? -9.953 -5.652 -2.305 1 98.19 97 LYS A N 1
ATOM 777 C CA . LYS A 1 97 ? -9.367 -4.32 -2.426 1 98.19 97 LYS A CA 1
ATOM 778 C C . LYS A 1 97 ? -9.594 -3.506 -1.153 1 98.19 97 LYS A C 1
ATOM 780 O O . LYS A 1 97 ? -8.727 -2.729 -0.748 1 98.19 97 LYS A O 1
ATOM 785 N N . VAL A 1 98 ? -10.742 -3.668 -0.513 1 98.56 98 VAL A N 1
ATOM 786 C CA . VAL A 1 98 ? -10.984 -2.986 0.754 1 98.56 98 VAL A CA 1
ATOM 787 C C . VAL A 1 98 ? -10.031 -3.52 1.82 1 98.56 98 VAL A C 1
ATOM 789 O O . VAL A 1 98 ? -9.555 -2.762 2.666 1 98.56 98 VAL A O 1
ATOM 792 N N . LYS A 1 99 ? -9.773 -4.773 1.796 1 98.19 99 LYS A N 1
ATOM 793 C CA . LYS A 1 99 ? -8.805 -5.34 2.732 1 98.19 99 LYS A CA 1
ATOM 794 C C . LYS A 1 99 ? -7.422 -4.719 2.543 1 98.19 99 LYS A C 1
ATOM 796 O O . LYS A 1 99 ? -6.746 -4.391 3.518 1 98.19 99 LYS A O 1
ATOM 801 N N . VAL A 1 100 ? -7.004 -4.586 1.334 1 98.81 100 VAL A N 1
ATOM 802 C CA . VAL A 1 100 ? -5.727 -3.939 1.048 1 98.81 100 VAL A CA 1
ATOM 803 C C . VAL A 1 100 ? -5.758 -2.496 1.546 1 98.81 100 VAL A C 1
ATOM 805 O O . VAL A 1 100 ? -4.785 -2.014 2.129 1 98.81 100 VAL A O 1
ATOM 808 N N . LEU A 1 101 ? -6.863 -1.771 1.308 1 98.88 101 LEU A N 1
ATOM 809 C CA . LEU A 1 101 ? -7.023 -0.416 1.824 1 98.88 101 LEU A CA 1
ATOM 810 C C . LEU A 1 101 ? -6.816 -0.381 3.334 1 98.88 101 LEU A C 1
ATOM 812 O O . LEU A 1 101 ? -6.062 0.454 3.842 1 98.88 101 LEU A O 1
ATOM 816 N N . LYS A 1 102 ? -7.469 -1.283 3.971 1 98.88 102 LYS A N 1
ATOM 817 C CA . LYS A 1 102 ? -7.359 -1.368 5.426 1 98.88 102 LYS A CA 1
ATOM 818 C C . LYS A 1 102 ? -5.91 -1.552 5.855 1 98.88 102 LYS A C 1
ATOM 820 O O . LYS A 1 102 ? -5.445 -0.891 6.789 1 98.88 102 LYS A O 1
ATOM 825 N N . ASP A 1 103 ? -5.199 -2.408 5.223 1 98.75 103 ASP A N 1
ATOM 826 C CA . ASP A 1 103 ? -3.807 -2.688 5.566 1 98.75 103 ASP A CA 1
ATOM 827 C C . ASP A 1 103 ? -2.932 -1.454 5.355 1 98.75 103 ASP A C 1
ATOM 829 O O . ASP A 1 103 ? -2.064 -1.155 6.18 1 98.75 103 ASP A O 1
ATOM 833 N N . LEU A 1 104 ? -3.146 -0.782 4.254 1 98.88 104 LEU A N 1
ATOM 834 C CA . LEU A 1 104 ? -2.416 0.452 3.986 1 98.88 104 LEU A CA 1
ATOM 835 C C . LEU A 1 104 ? -2.656 1.476 5.09 1 98.88 104 LEU A C 1
ATOM 837 O O . LEU A 1 104 ? -1.71 2.092 5.59 1 98.88 104 LEU A O 1
ATOM 841 N N . VAL A 1 105 ? -3.885 1.599 5.469 1 98.94 105 VAL A N 1
ATOM 842 C CA . VAL A 1 105 ? -4.273 2.594 6.465 1 98.94 105 VAL A CA 1
ATOM 843 C C . VAL A 1 105 ? -3.703 2.211 7.828 1 98.94 105 VAL A C 1
ATOM 845 O O . VAL A 1 105 ? -3.168 3.059 8.547 1 98.94 105 VAL A O 1
ATOM 848 N N . GLU A 1 106 ? -3.801 0.972 8.172 1 98.81 106 GLU A N 1
ATOM 849 C CA . GLU A 1 106 ? -3.287 0.518 9.461 1 98.81 106 GLU A CA 1
ATOM 850 C C . GLU A 1 106 ? -1.783 0.747 9.57 1 98.81 106 GLU A C 1
ATOM 852 O O . GLU A 1 106 ? -1.287 1.165 10.617 1 98.81 106 GLU A O 1
ATOM 857 N N . HIS A 1 107 ? -1.096 0.439 8.539 1 98.62 107 HIS A N 1
ATOM 858 C CA . HIS A 1 107 ? 0.341 0.688 8.531 1 98.62 107 HIS A CA 1
ATOM 859 C C . HIS A 1 107 ? 0.645 2.174 8.695 1 98.62 107 HIS A C 1
ATOM 861 O O . HIS A 1 107 ? 1.486 2.551 9.516 1 98.62 107 HIS A O 1
ATOM 867 N N . HIS A 1 108 ? -0.007 3.037 7.953 1 98.88 108 HIS A N 1
ATOM 868 C CA . HIS A 1 108 ? 0.148 4.488 8.016 1 98.88 108 HIS A CA 1
ATOM 869 C C . HIS A 1 108 ? -0.118 5.008 9.43 1 98.88 108 HIS A C 1
ATOM 871 O O . HIS A 1 108 ? 0.667 5.793 9.961 1 98.88 108 HIS A O 1
ATOM 877 N N . VAL A 1 109 ? -1.194 4.539 10.047 1 98.88 109 VAL A N 1
ATOM 878 C CA . VAL A 1 109 ? -1.61 4.961 11.375 1 98.88 109 VAL A CA 1
ATOM 879 C C . VAL A 1 109 ? -0.549 4.562 12.398 1 98.88 109 VAL A C 1
ATOM 881 O O . VAL A 1 109 ? -0.201 5.352 13.281 1 98.88 109 VAL A O 1
ATOM 884 N N . GLU A 1 110 ? -0.064 3.363 12.266 1 98.69 110 GLU A N 1
ATOM 885 C CA . GLU A 1 110 ? 0.963 2.883 13.18 1 98.69 110 GLU A CA 1
ATOM 886 C C . GLU A 1 110 ? 2.191 3.787 13.156 1 98.69 110 GLU A C 1
ATOM 888 O O . GLU A 1 110 ? 2.717 4.156 14.211 1 98.69 110 GLU A O 1
ATOM 893 N N . GLU A 1 111 ? 2.652 4.137 12.016 1 98.62 111 GLU A N 1
ATOM 894 C CA . GLU A 1 111 ? 3.84 4.977 11.891 1 98.62 111 GLU A CA 1
ATOM 895 C C . GLU A 1 111 ? 3.588 6.375 12.438 1 98.62 111 GLU A C 1
ATOM 897 O O . GLU A 1 111 ? 4.449 6.949 13.109 1 98.62 111 GLU A O 1
ATOM 902 N N . GLU A 1 112 ? 2.453 6.91 12.172 1 98.75 112 GLU A N 1
ATOM 903 C CA . GLU A 1 112 ? 2.145 8.227 12.711 1 98.75 112 GLU A CA 1
ATOM 904 C C . GLU A 1 112 ? 2.127 8.211 14.234 1 98.75 112 GLU A C 1
ATOM 906 O O . GLU A 1 112 ? 2.77 9.047 14.875 1 98.75 112 GLU A O 1
ATOM 911 N N . GLU A 1 113 ? 1.453 7.262 14.766 1 98.81 113 GLU A N 1
ATOM 912 C CA . GLU A 1 113 ? 1.222 7.246 16.203 1 98.81 113 GLU A CA 1
ATOM 913 C C . GLU A 1 113 ? 2.482 6.84 16.969 1 98.81 113 GLU A C 1
ATOM 915 O O . GLU A 1 113 ? 2.73 7.32 18.078 1 98.81 113 GLU A O 1
ATOM 920 N N . LYS A 1 114 ? 3.352 6.031 16.359 1 98.25 114 LYS A N 1
ATOM 921 C CA . LYS A 1 114 ? 4.531 5.535 17.062 1 98.25 114 LYS A CA 1
ATOM 922 C C . LYS A 1 114 ? 5.734 6.445 16.828 1 98.25 114 LYS A C 1
ATOM 924 O O . LYS A 1 114 ? 6.711 6.398 17.578 1 98.25 114 LYS A O 1
ATOM 929 N N . GLU A 1 115 ? 5.645 7.227 15.734 1 98.06 115 GLU A N 1
ATOM 930 C CA . GLU A 1 115 ? 6.84 7.984 15.367 1 98.06 115 GLU A CA 1
ATOM 931 C C . GLU A 1 115 ? 6.516 9.461 15.18 1 98.06 115 GLU A C 1
ATOM 933 O O . GLU A 1 115 ? 6.871 10.297 16.016 1 98.06 115 GLU A O 1
ATOM 938 N N . LEU A 1 116 ? 5.738 9.836 14.219 1 98.5 116 LEU A N 1
ATOM 939 C CA . LEU A 1 116 ? 5.516 11.219 13.836 1 98.5 116 LEU A CA 1
ATOM 940 C C . LEU A 1 116 ? 4.91 12.016 14.984 1 98.5 116 LEU A C 1
ATOM 942 O O . LEU A 1 116 ? 5.387 13.102 15.312 1 98.5 116 LEU A O 1
ATOM 946 N N . PHE A 1 117 ? 3.869 11.438 15.602 1 98.75 117 PHE A N 1
ATOM 947 C CA . PHE A 1 117 ? 3.172 12.172 16.656 1 98.75 117 PHE A CA 1
ATOM 948 C C . PHE A 1 117 ? 4.086 12.398 17.844 1 98.75 117 PHE A C 1
ATOM 950 O O . PHE A 1 117 ? 4 13.43 18.516 1 98.75 117 PHE A O 1
ATOM 957 N N . LYS A 1 118 ? 4.945 11.391 18.125 1 98.12 118 LYS A N 1
ATOM 958 C CA . LYS A 1 118 ? 5.914 11.57 19.203 1 98.12 118 LYS A CA 1
ATOM 959 C C . LYS A 1 118 ? 6.863 12.727 18.906 1 98.12 118 LYS A C 1
ATOM 961 O O . LYS A 1 118 ? 7.156 13.539 19.797 1 98.12 118 LYS A O 1
ATOM 966 N N . SER A 1 119 ? 7.305 12.812 17.688 1 98.06 119 SER A N 1
ATOM 967 C CA . SER A 1 119 ? 8.18 13.898 17.281 1 98.06 119 SER A CA 1
ATOM 968 C C . SER A 1 119 ? 7.457 15.242 17.328 1 98.06 119 SER A C 1
ATOM 970 O O . SER A 1 119 ? 8.039 16.25 17.766 1 98.06 119 SER A O 1
ATOM 972 N N . VAL A 1 120 ? 6.238 15.258 16.953 1 98.56 120 VAL A N 1
ATOM 973 C CA . VAL A 1 120 ? 5.453 16.484 16.906 1 98.56 120 VAL A CA 1
ATOM 974 C C . VAL A 1 120 ? 5.207 17 18.328 1 98.56 120 VAL A C 1
ATOM 976 O O . VAL A 1 120 ? 5.238 18.203 18.562 1 98.56 120 VAL A O 1
ATOM 979 N N . LYS A 1 121 ? 4.977 16.078 19.281 1 98 121 LYS A N 1
ATOM 980 C CA . LYS A 1 121 ? 4.75 16.438 20.672 1 98 121 LYS A CA 1
ATOM 981 C C . LYS A 1 121 ? 5.992 17.094 21.281 1 98 121 LYS A C 1
ATOM 983 O O . LYS A 1 121 ? 5.891 17.875 22.234 1 98 121 LYS A O 1
ATOM 988 N N . LYS A 1 122 ? 7.164 16.781 20.719 1 97.69 122 LYS A N 1
ATOM 989 C CA . LYS A 1 122 ? 8.406 17.406 21.172 1 97.69 122 LYS A CA 1
ATOM 990 C C . LYS A 1 122 ? 8.609 18.766 20.516 1 97.69 122 LYS A C 1
ATOM 992 O O . LYS A 1 122 ? 9.336 19.609 21.031 1 97.69 122 LYS A O 1
ATOM 997 N N . LEU A 1 123 ? 7.965 18.984 19.422 1 97.44 123 LEU A N 1
ATOM 998 C CA . LEU A 1 123 ? 8.172 20.172 18.609 1 97.44 123 LEU A CA 1
ATOM 999 C C . LEU A 1 123 ? 7.219 21.281 19 1 97.44 123 LEU A C 1
ATOM 1001 O O . LEU A 1 123 ? 7.559 22.469 18.891 1 97.44 123 LEU A O 1
ATOM 1005 N N . LEU A 1 124 ? 6.031 20.969 19.422 1 97.94 124 LEU A N 1
ATOM 1006 C CA . LEU A 1 124 ? 4.98 21.953 19.672 1 97.94 124 LEU A CA 1
ATOM 1007 C C . LEU A 1 124 ? 4.559 21.922 21.141 1 97.94 124 LEU A C 1
ATOM 1009 O O . LEU A 1 124 ? 4.5 20.859 21.75 1 97.94 124 LEU A O 1
ATOM 1013 N N . THR A 1 125 ? 4.137 23.109 21.641 1 98.12 125 THR A N 1
ATOM 1014 C CA . THR A 1 125 ? 3.58 23.188 22.984 1 98.12 125 THR A CA 1
ATOM 1015 C C . THR A 1 125 ? 2.152 22.656 23.016 1 98.12 125 THR A C 1
ATOM 1017 O O . THR A 1 125 ? 1.508 22.531 21.969 1 98.12 125 THR A O 1
ATOM 1020 N N . LYS A 1 126 ? 1.672 22.297 24.188 1 98 126 LYS A N 1
ATOM 1021 C CA . LYS A 1 126 ? 0.291 21.859 24.359 1 98 126 LYS A CA 1
ATOM 1022 C C . LYS A 1 126 ? -0.688 22.891 23.828 1 98 126 LYS A C 1
ATOM 1024 O O . LYS A 1 126 ? -1.721 22.547 23.25 1 98 126 LYS A O 1
ATOM 1029 N N . GLU A 1 127 ? -0.346 24.125 24.031 1 98.38 127 GLU A N 1
ATOM 1030 C CA . GLU A 1 127 ? -1.204 25.203 23.562 1 98.38 127 GLU A CA 1
ATOM 1031 C C . GLU A 1 127 ? -1.242 25.25 22.031 1 98.38 127 GLU A C 1
ATOM 1033 O O . GLU A 1 127 ? -2.311 25.406 21.438 1 98.38 127 GLU A O 1
ATOM 1038 N N . GLU A 1 128 ? -0.07 25.141 21.391 1 98.5 128 GLU A N 1
ATOM 1039 C CA . GLU A 1 128 ? 0.005 25.109 19.922 1 98.5 128 GLU A CA 1
ATOM 1040 C C . GLU A 1 128 ? -0.782 23.938 19.359 1 98.5 128 GLU A C 1
ATOM 1042 O O . GLU A 1 128 ? -1.494 24.094 18.359 1 98.5 128 GLU A O 1
ATOM 1047 N N . LEU A 1 129 ? -0.639 22.812 20.016 1 98.69 129 LEU A N 1
ATOM 1048 C CA . LEU A 1 129 ? -1.38 21.625 19.578 1 98.69 129 LEU A CA 1
ATOM 1049 C C . LEU A 1 129 ? -2.881 21.844 19.75 1 98.69 129 LEU A C 1
ATOM 1051 O O . LEU A 1 129 ? -3.668 21.406 18.906 1 98.69 129 LEU A O 1
ATOM 1055 N N . SER A 1 130 ? -3.287 22.422 20.812 1 98.75 130 SER A N 1
ATOM 1056 C CA . SER A 1 130 ? -4.699 22.688 21.078 1 98.75 130 SER A CA 1
ATOM 1057 C C . SER A 1 130 ? -5.285 23.625 20.016 1 98.75 130 SER A C 1
ATOM 1059 O O . SER A 1 130 ? -6.371 23.375 19.484 1 98.75 130 SER A O 1
ATOM 1061 N N . VAL A 1 131 ? -4.574 24.703 19.703 1 98.75 131 VAL A N 1
ATOM 1062 C CA . VAL A 1 131 ? -5.023 25.641 18.688 1 98.75 131 VAL A CA 1
ATOM 1063 C C . VAL A 1 131 ? -5.133 24.953 17.344 1 98.75 131 VAL A C 1
ATOM 1065 O O . VAL A 1 131 ? -6.129 25.109 16.625 1 98.75 131 VAL A O 1
ATOM 1068 N N . MET A 1 132 ? -4.176 24.219 16.984 1 98.75 132 MET A N 1
ATOM 1069 C CA . MET A 1 132 ? -4.188 23.469 15.734 1 98.75 132 MET A CA 1
ATOM 1070 C C . MET A 1 132 ? -5.344 22.484 15.695 1 98.75 132 MET A C 1
ATOM 1072 O O . MET A 1 132 ? -5.98 22.297 14.656 1 98.75 132 MET A O 1
ATOM 1076 N N . GLY A 1 133 ? -5.52 21.766 16.812 1 98.81 133 GLY A N 1
ATOM 1077 C CA . GLY A 1 133 ? -6.645 20.844 16.906 1 98.81 133 GLY A CA 1
ATOM 1078 C C . GLY A 1 133 ? -7.973 21.5 16.578 1 98.81 133 GLY A C 1
ATOM 1079 O O . GLY A 1 133 ? -8.797 20.922 15.875 1 98.81 133 GLY A O 1
ATOM 1080 N N . GLU A 1 134 ? -8.195 22.672 17.078 1 98.81 134 GLU A N 1
ATOM 1081 C CA . GLU A 1 134 ? -9.422 23.406 16.797 1 98.81 134 GLU A CA 1
ATOM 1082 C C . GLU A 1 134 ? -9.539 23.734 15.305 1 98.81 134 GLU A C 1
ATOM 1084 O O . GLU A 1 134 ? 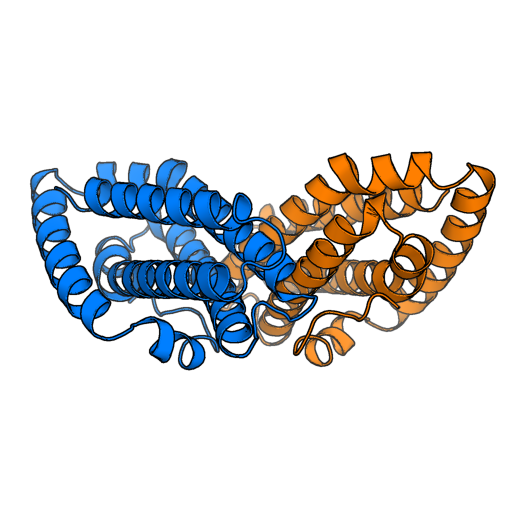-10.617 23.594 14.727 1 98.81 134 GLU A O 1
ATOM 1089 N N . GLN A 1 135 ? -8.445 24.156 14.719 1 98.88 135 GLN A N 1
ATOM 1090 C CA . GLN A 1 135 ? -8.438 24.469 13.289 1 98.88 135 GLN A CA 1
ATOM 1091 C C . GLN A 1 135 ? -8.719 23.234 12.453 1 98.88 135 GLN A C 1
ATOM 1093 O O . GLN A 1 135 ? -9.516 23.281 11.516 1 98.88 135 GLN A O 1
ATOM 1098 N N . LEU A 1 136 ? -8.07 22.125 12.805 1 98.88 136 LEU A N 1
ATOM 1099 C CA . LEU A 1 136 ? -8.281 20.859 12.109 1 98.88 136 LEU A CA 1
ATOM 1100 C C . LEU A 1 136 ? -9.734 20.422 12.211 1 98.88 136 LEU A C 1
ATOM 1102 O O . LEU A 1 136 ? -10.32 19.953 11.227 1 98.88 136 LEU A O 1
ATOM 1106 N N . GLU A 1 137 ? -10.219 20.547 13.383 1 98.81 137 GLU A N 1
ATOM 1107 C CA . GLU A 1 137 ? -11.594 20.109 13.617 1 98.81 137 GLU A CA 1
ATOM 1108 C C . GLU A 1 137 ? -12.578 20.922 12.773 1 98.81 137 GLU A C 1
ATOM 1110 O O . GLU A 1 137 ? -13.523 20.359 12.211 1 98.81 137 GLU A O 1
ATOM 1115 N N . VAL A 1 138 ? -12.445 22.188 12.695 1 98.81 138 VAL A N 1
ATOM 1116 C CA . VAL A 1 138 ? -13.312 23.047 11.891 1 98.81 138 VAL A CA 1
ATOM 1117 C C . VAL A 1 138 ? -13.227 22.656 10.422 1 98.81 138 VAL A C 1
ATOM 1119 O O . VAL A 1 138 ? -14.242 22.469 9.758 1 98.81 138 VAL A O 1
ATOM 1122 N N . MET A 1 139 ? -12.016 22.484 9.969 1 98.75 139 MET A N 1
ATOM 1123 C CA . MET A 1 139 ? -11.805 22.109 8.57 1 98.75 139 MET A CA 1
ATOM 1124 C C . MET A 1 139 ? -12.422 20.75 8.273 1 98.75 139 MET A C 1
ATOM 1126 O O . MET A 1 139 ? -13.094 20.578 7.262 1 98.75 139 MET A O 1
ATOM 1130 N N . PHE A 1 140 ? -12.188 19.812 9.172 1 98.81 140 PHE A N 1
ATOM 1131 C CA . PHE A 1 140 ? -12.734 18.484 8.992 1 98.81 140 PHE A CA 1
ATOM 1132 C C . PHE A 1 140 ? -14.258 18.531 8.938 1 98.81 140 PHE A C 1
ATOM 1134 O O . PHE A 1 140 ? -14.875 17.891 8.078 1 98.81 140 PHE A O 1
ATOM 1141 N N . SER A 1 141 ? -14.844 19.281 9.852 1 98.62 141 SER A N 1
ATOM 1142 C CA . SER A 1 141 ? -16.297 19.359 9.961 1 98.62 141 SER A CA 1
ATOM 1143 C C . SER A 1 141 ? -16.922 19.922 8.68 1 98.62 141 SER A C 1
ATOM 1145 O O . SER A 1 141 ? -18 19.5 8.273 1 98.62 141 SER A O 1
ATOM 1147 N N . GLU A 1 142 ? -16.266 20.781 8.07 1 98.62 142 GLU A N 1
ATOM 1148 C CA . GLU A 1 142 ? -16.734 21.344 6.801 1 98.62 142 GLU A CA 1
ATOM 1149 C C . GLU A 1 142 ? -16.562 20.344 5.66 1 98.62 142 GLU A C 1
ATOM 1151 O O . GLU A 1 142 ? -17.484 20.141 4.867 1 98.62 142 GLU A O 1
ATOM 1156 N N . LEU A 1 143 ? -15.461 19.703 5.602 1 98.75 143 LEU A N 1
ATOM 1157 C CA . LEU A 1 143 ? -15.125 18.781 4.52 1 98.75 143 LEU A CA 1
ATOM 1158 C C . LEU A 1 143 ? -16.062 17.578 4.516 1 98.75 143 LEU A C 1
ATOM 1160 O O . LEU A 1 143 ? -16.531 17.141 3.459 1 98.75 143 LEU A O 1
ATOM 1164 N N . ILE A 1 144 ? -16.344 17.078 5.727 1 98.56 144 ILE A N 1
ATOM 1165 C CA . ILE A 1 144 ? -17.047 15.812 5.836 1 98.56 144 ILE A CA 1
ATOM 1166 C C . ILE A 1 144 ? -18.469 15.961 5.305 1 98.56 144 ILE A C 1
ATOM 1168 O O . ILE A 1 144 ? -19.109 14.977 4.941 1 98.56 144 ILE A O 1
ATOM 1172 N N . GLN A 1 145 ? -18.891 17.203 5.145 1 98 145 GLN A N 1
ATOM 1173 C CA . GLN A 1 145 ? -20.25 17.484 4.684 1 98 145 GLN A CA 1
ATOM 1174 C C . GLN A 1 145 ? -20.312 17.562 3.16 1 98 145 GLN A C 1
ATOM 1176 O O . GLN A 1 145 ? -21.391 17.656 2.578 1 98 145 GLN A O 1
ATOM 1181 N N . THR A 1 146 ? -19.234 17.484 2.465 1 97.88 146 THR A N 1
ATOM 1182 C CA . THR A 1 146 ? -19.188 17.766 1.033 1 97.88 146 THR A CA 1
ATOM 1183 C C . THR A 1 146 ? -18.797 16.516 0.254 1 97.88 146 THR A C 1
ATOM 1185 O O . THR A 1 146 ? -18.266 16.609 -0.855 1 97.88 146 THR A O 1
ATOM 1188 N N . GLU A 1 147 ? -18.938 15.312 0.875 1 98.12 147 GLU A N 1
ATOM 1189 C CA . GLU A 1 147 ? -18.531 14.055 0.248 1 98.12 147 GLU A CA 1
ATOM 1190 C C . GLU A 1 147 ? -17.094 14.125 -0.26 1 98.12 147 GLU A C 1
ATOM 1192 O O . GLU A 1 147 ? -16.844 13.922 -1.45 1 98.12 147 GLU A O 1
ATOM 1197 N N . PRO A 1 148 ? -16.156 14.297 0.594 1 98.69 148 PRO A N 1
ATOM 1198 C CA . PRO A 1 148 ? -14.766 14.539 0.187 1 98.69 148 PRO A CA 1
ATOM 1199 C C . PRO A 1 148 ? -14.172 13.383 -0.608 1 98.69 148 PRO A C 1
ATOM 1201 O O . PRO A 1 148 ? -13.211 13.57 -1.354 1 98.69 148 PRO A O 1
ATOM 1204 N N . ARG A 1 149 ? -14.766 12.172 -0.56 1 98.75 149 ARG A N 1
ATOM 1205 C CA . ARG A 1 149 ? -14.289 11.047 -1.354 1 98.75 149 ARG A CA 1
ATOM 1206 C C . ARG A 1 149 ? -14.312 11.375 -2.842 1 98.75 149 ARG A C 1
ATOM 1208 O O . ARG A 1 149 ? -13.492 10.867 -3.607 1 98.75 149 ARG A O 1
ATOM 1215 N N . MET A 1 150 ? -15.219 12.281 -3.264 1 98.5 150 MET A N 1
ATOM 1216 C CA . MET A 1 150 ? -15.414 12.578 -4.68 1 98.5 150 MET A CA 1
ATOM 1217 C C . MET A 1 150 ? -14.242 13.375 -5.238 1 98.5 150 MET A C 1
ATOM 1219 O O . MET A 1 150 ? -14.086 13.484 -6.457 1 98.5 150 MET A O 1
ATOM 1223 N N . GLN A 1 151 ? -13.414 13.898 -4.418 1 98.25 151 GLN A N 1
ATOM 1224 C CA . GLN A 1 151 ? -12.242 14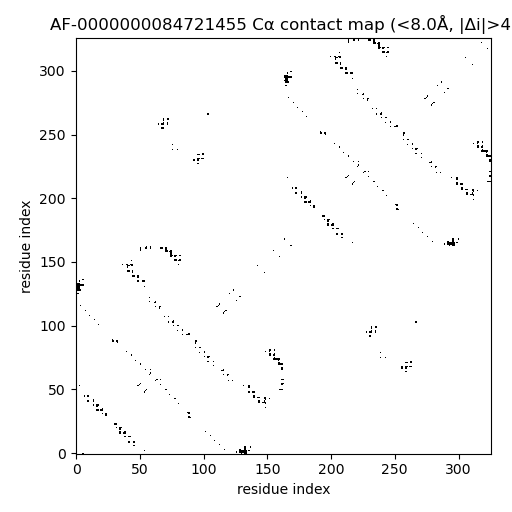.656 -4.848 1 98.25 151 GLN A CA 1
ATOM 1225 C C . GLN A 1 151 ? -11.016 13.75 -4.977 1 98.25 151 GLN A C 1
ATOM 1227 O O . GLN A 1 151 ? -10.016 14.141 -5.574 1 98.25 151 GLN A O 1
ATOM 1232 N N . VAL A 1 152 ? -11.086 12.562 -4.457 1 98.81 152 VAL A N 1
ATOM 1233 C CA . VAL A 1 152 ? -9.938 11.672 -4.316 1 98.81 152 VAL A CA 1
ATOM 1234 C C . VAL A 1 152 ? -9.352 11.359 -5.695 1 98.81 152 VAL A C 1
ATOM 1236 O O . VAL A 1 152 ? -8.141 11.445 -5.898 1 98.81 152 VAL A O 1
ATOM 1239 N N . PRO A 1 153 ? -10.203 11.102 -6.762 1 98.56 153 PRO A N 1
ATOM 1240 C CA . PRO A 1 153 ? -9.641 10.734 -8.07 1 98.56 153 PRO A CA 1
ATOM 1241 C C . PRO A 1 153 ? -8.812 11.859 -8.688 1 98.56 153 PRO A C 1
ATOM 1243 O O . PRO A 1 153 ? -7.949 11.594 -9.531 1 98.56 153 PRO A O 1
ATOM 1246 N N . ARG A 1 154 ? -8.945 13.086 -8.211 1 98.19 154 ARG A N 1
ATOM 1247 C CA . ARG A 1 154 ? -8.195 14.227 -8.734 1 98.19 154 ARG A CA 1
ATOM 1248 C C . ARG A 1 154 ? -6.859 14.375 -8.023 1 98.19 154 ARG A C 1
ATOM 1250 O O . ARG A 1 154 ? -6.059 15.242 -8.375 1 98.19 154 ARG A O 1
ATOM 1257 N N . GLU A 1 155 ? -6.641 13.516 -7.098 1 98.38 155 GLU A N 1
ATOM 1258 C CA . GLU A 1 155 ? -5.461 13.672 -6.25 1 98.38 155 GLU A CA 1
ATOM 1259 C C . GLU A 1 155 ? -4.598 12.414 -6.277 1 98.38 155 GLU A C 1
ATOM 1261 O O . GLU A 1 155 ? -3.883 12.125 -5.316 1 98.38 155 GLU A O 1
ATOM 1266 N N . ILE A 1 156 ? -4.586 11.641 -7.371 1 98.44 156 ILE A N 1
ATOM 1267 C CA . ILE A 1 156 ? -3.947 10.328 -7.34 1 98.44 156 ILE A CA 1
ATOM 1268 C C . ILE A 1 156 ? -2.709 10.336 -8.234 1 98.44 156 ILE A C 1
ATOM 1270 O O . ILE A 1 156 ? -2.023 9.32 -8.367 1 98.44 156 ILE A O 1
ATOM 1274 N N . ASP A 1 157 ? -2.342 11.445 -8.82 1 97.62 157 ASP A N 1
ATOM 1275 C CA . ASP A 1 157 ? -1.227 11.5 -9.758 1 97.62 157 ASP A CA 1
ATOM 1276 C C . ASP A 1 157 ? 0.11 11.57 -9.023 1 97.62 157 ASP A C 1
ATOM 1278 O O . ASP A 1 157 ? 1.073 10.906 -9.422 1 97.62 157 ASP A O 1
ATOM 1282 N N . GLU A 1 158 ? 0.131 12.383 -7.996 1 97.12 158 GLU A N 1
ATOM 1283 C CA . GLU A 1 158 ? 1.333 12.578 -7.191 1 97.12 158 GLU A CA 1
ATOM 1284 C C . GLU A 1 158 ? 0.981 12.875 -5.734 1 97.12 158 GLU A C 1
ATOM 1286 O O . GLU A 1 158 ? -0.156 13.242 -5.43 1 97.12 158 GLU A O 1
ATOM 1291 N N . ALA A 1 159 ? 1.925 12.695 -4.867 1 98.06 159 ALA A N 1
ATOM 1292 C CA . ALA A 1 159 ? 1.721 12.992 -3.451 1 98.06 159 ALA A CA 1
ATOM 1293 C C . ALA A 1 159 ? 1.507 14.484 -3.229 1 98.06 159 ALA A C 1
ATOM 1295 O O . ALA A 1 159 ? 2.01 15.312 -3.994 1 98.06 159 ALA A O 1
ATOM 1296 N N . ALA A 1 160 ? 0.765 14.805 -2.191 1 97.5 160 ALA A N 1
ATOM 1297 C CA . ALA A 1 160 ? 0.522 16.203 -1.833 1 97.5 160 ALA A CA 1
ATOM 1298 C C . ALA A 1 160 ? 1.826 16.906 -1.487 1 97.5 160 ALA A C 1
ATOM 1300 O O . ALA A 1 160 ? 2.723 16.312 -0.881 1 97.5 160 ALA A O 1
ATOM 1301 N N . PRO A 1 161 ? 1.914 18.156 -1.868 1 96.25 161 PRO A N 1
ATOM 1302 C CA . PRO A 1 161 ? 3.092 18.922 -1.458 1 96.25 161 PRO A CA 1
ATOM 1303 C C . PRO A 1 161 ? 3.135 19.172 0.047 1 96.25 161 PRO A C 1
ATOM 1305 O O . PRO A 1 161 ? 2.088 19.25 0.693 1 96.25 161 PRO A O 1
ATOM 1308 N N . LEU A 1 162 ? 4.344 19.281 0.647 1 96.06 162 LEU A N 1
ATOM 1309 C CA . LEU A 1 162 ? 4.508 19.5 2.08 1 96.06 162 LEU A CA 1
ATOM 1310 C C . LEU A 1 162 ? 4.711 20.969 2.385 1 96.06 162 LEU A C 1
ATOM 1312 O O . LEU A 1 162 ? 4.785 21.375 3.551 1 96.06 162 LEU A O 1
ATOM 1316 N N . THR A 1 163 ? 4.988 21.828 1.479 1 86.88 163 THR A N 1
ATOM 1317 C CA . THR A 1 163 ? 5.156 23.266 1.669 1 86.88 163 THR A CA 1
ATOM 1318 C C . THR A 1 163 ? 4.113 24.047 0.87 1 86.88 163 THR A C 1
ATOM 1320 O O . THR A 1 163 ? 3.609 23.562 -0.143 1 86.88 163 THR A O 1
ATOM 1323 N N . MET B 1 1 ? 14.812 -26.734 -5.836 1 92.31 1 MET B N 1
ATOM 1324 C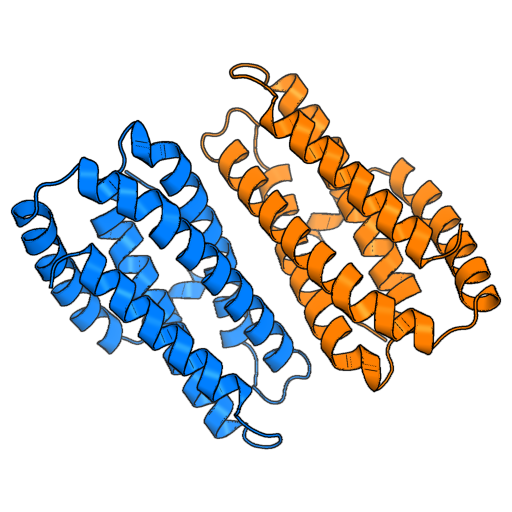 CA . MET B 1 1 ? 14.023 -25.969 -4.887 1 92.31 1 MET B CA 1
ATOM 1325 C C . MET B 1 1 ? 12.539 -26.016 -5.242 1 92.31 1 MET B C 1
ATOM 1327 O O . MET B 1 1 ? 12.18 -25.984 -6.418 1 92.31 1 MET B O 1
ATOM 1331 N N . ASP B 1 2 ? 11.781 -26.297 -4.273 1 98 2 ASP B N 1
ATOM 1332 C CA . ASP B 1 2 ? 10.367 -26.297 -4.633 1 98 2 ASP B CA 1
ATOM 1333 C C . ASP B 1 2 ? 9.828 -24.859 -4.762 1 98 2 ASP B C 1
ATOM 1335 O O . ASP B 1 2 ? 10.578 -23.906 -4.594 1 98 2 ASP B O 1
ATOM 1339 N N . ALA B 1 3 ? 8.602 -24.703 -5.129 1 98.81 3 ALA B N 1
ATOM 1340 C CA . ALA B 1 3 ? 8.008 -23.422 -5.465 1 98.81 3 ALA B CA 1
ATOM 1341 C C . ALA B 1 3 ? 8.094 -22.453 -4.285 1 98.81 3 ALA B C 1
ATOM 1343 O O . ALA B 1 3 ? 8.508 -21.297 -4.449 1 98.81 3 ALA B O 1
ATOM 1344 N N . ILE B 1 4 ? 7.742 -22.891 -3.092 1 98.81 4 ILE B N 1
ATOM 1345 C CA . ILE B 1 4 ? 7.688 -22.047 -1.904 1 98.81 4 ILE B CA 1
ATOM 1346 C C . ILE B 1 4 ? 9.102 -21.656 -1.475 1 98.81 4 ILE B C 1
ATOM 1348 O O . ILE B 1 4 ? 9.352 -20.516 -1.091 1 98.81 4 ILE B O 1
ATOM 1352 N N . GLU B 1 5 ? 9.984 -22.578 -1.548 1 98.75 5 GLU B N 1
ATOM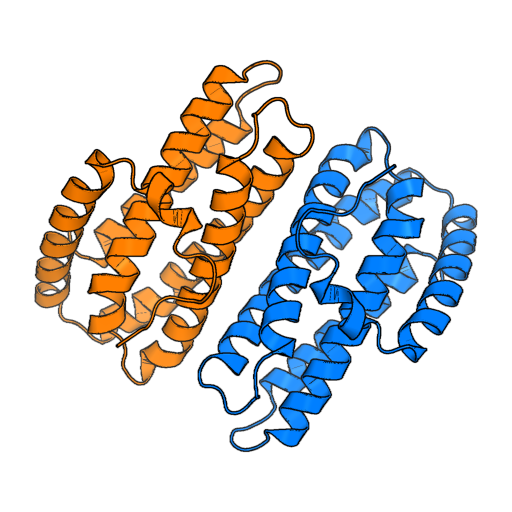 1353 C CA . GLU B 1 5 ? 11.383 -22.297 -1.252 1 98.75 5 GLU B CA 1
ATOM 1354 C C . GLU B 1 5 ? 11.938 -21.234 -2.197 1 98.75 5 GLU B C 1
ATOM 1356 O O . GLU B 1 5 ? 12.641 -20.312 -1.764 1 98.75 5 GLU B O 1
ATOM 1361 N N . LEU B 1 6 ? 11.664 -21.406 -3.451 1 98.88 6 LEU B N 1
ATOM 1362 C CA . LEU B 1 6 ? 12.141 -20.453 -4.461 1 98.88 6 LEU B CA 1
ATOM 1363 C C . LEU B 1 6 ? 11.602 -19.062 -4.188 1 98.88 6 LEU B C 1
ATOM 1365 O O . LEU B 1 6 ? 12.359 -18.094 -4.168 1 98.88 6 LEU B O 1
ATOM 1369 N N . LEU B 1 7 ? 10.297 -18.969 -3.996 1 98.94 7 LEU B N 1
ATOM 1370 C CA . LEU B 1 7 ? 9.656 -17.672 -3.764 1 98.94 7 LEU B CA 1
ATOM 1371 C C . LEU B 1 7 ? 10.172 -17.031 -2.482 1 98.94 7 LEU B C 1
ATOM 1373 O O . LEU B 1 7 ? 10.406 -15.82 -2.441 1 98.94 7 LEU B O 1
ATOM 1377 N N . THR B 1 8 ? 10.375 -17.797 -1.44 1 98.88 8 THR B N 1
ATOM 1378 C CA . THR B 1 8 ? 10.891 -17.297 -0.174 1 98.88 8 THR B CA 1
ATOM 1379 C C . THR B 1 8 ? 12.32 -16.766 -0.343 1 98.88 8 THR B C 1
ATOM 1381 O O . THR B 1 8 ? 12.68 -15.734 0.216 1 98.88 8 THR B O 1
ATOM 1384 N N . GLN B 1 9 ? 13.094 -17.531 -1.081 1 98.81 9 GLN B N 1
ATOM 1385 C CA . GLN B 1 9 ? 14.453 -17.078 -1.372 1 98.81 9 GLN B CA 1
ATOM 1386 C C . GLN B 1 9 ? 14.43 -15.727 -2.086 1 98.81 9 GLN B C 1
ATOM 1388 O O . GLN B 1 9 ? 15.234 -14.844 -1.777 1 98.81 9 GLN B O 1
ATOM 1393 N N . GLN B 1 10 ? 13.578 -15.617 -3.018 1 98.88 10 GLN B N 1
ATOM 1394 C CA . GLN B 1 10 ? 13.445 -14.359 -3.738 1 98.88 10 GLN B CA 1
ATOM 1395 C C . GLN B 1 10 ? 13.055 -13.227 -2.795 1 98.88 10 GLN B C 1
ATOM 1397 O O . GLN B 1 10 ? 13.508 -12.094 -2.951 1 98.88 10 GLN B O 1
ATOM 1402 N N . HIS B 1 11 ? 12.148 -13.477 -1.822 1 98.94 11 HIS B N 1
ATOM 1403 C CA . HIS B 1 11 ? 11.797 -12.5 -0.8 1 98.94 11 HIS B CA 1
ATOM 1404 C C . HIS B 1 11 ? 13.039 -12.016 -0.058 1 98.94 11 HIS B C 1
ATOM 1406 O O . HIS B 1 11 ? 13.203 -10.812 0.167 1 98.94 11 HIS B O 1
ATOM 1412 N N . ARG B 1 12 ? 13.883 -12.906 0.31 1 98.88 12 ARG B N 1
ATOM 1413 C CA . ARG B 1 12 ? 15.094 -12.57 1.041 1 98.88 12 ARG B CA 1
ATOM 1414 C C . ARG B 1 12 ? 16.031 -11.734 0.18 1 98.88 12 ARG B C 1
ATOM 1416 O O . ARG B 1 12 ? 16.672 -10.797 0.673 1 98.88 12 ARG B O 1
ATOM 1423 N N . GLU B 1 13 ? 16.109 -12.062 -1.096 1 98.75 13 GLU B N 1
ATOM 1424 C CA . GLU B 1 13 ? 16.953 -11.312 -2.008 1 98.75 13 GLU B CA 1
ATOM 1425 C C . GLU B 1 13 ? 16.516 -9.852 -2.105 1 98.75 13 GLU B C 1
ATOM 1427 O O . GLU B 1 13 ? 17.328 -8.938 -2.047 1 98.75 13 GLU B O 1
ATOM 1432 N N . VAL B 1 14 ? 15.273 -9.656 -2.238 1 98.88 14 VAL B N 1
ATOM 1433 C CA . VAL B 1 14 ? 14.75 -8.297 -2.359 1 98.88 14 VAL B CA 1
ATOM 1434 C C . VAL B 1 14 ? 14.898 -7.566 -1.027 1 98.88 14 VAL B C 1
ATOM 1436 O O . VAL B 1 14 ? 15.18 -6.367 -0.998 1 98.88 14 VAL B O 1
ATOM 1439 N N . GLU B 1 15 ? 14.641 -8.266 0.092 1 98.81 15 GLU B N 1
ATOM 1440 C CA . GLU B 1 15 ? 14.867 -7.688 1.414 1 98.81 15 GLU B CA 1
ATOM 1441 C C . GLU B 1 15 ? 16.297 -7.168 1.557 1 98.81 15 GLU B C 1
ATOM 1443 O O . GLU B 1 15 ? 16.516 -6.074 2.086 1 98.81 15 GLU B O 1
ATOM 1448 N N . GLU B 1 16 ? 17.219 -7.938 1.087 1 98.81 16 GLU B N 1
ATOM 1449 C CA . GLU B 1 16 ? 18.625 -7.535 1.142 1 98.81 16 GLU B CA 1
ATOM 1450 C C . GLU B 1 16 ? 18.875 -6.289 0.295 1 98.81 16 GLU B C 1
ATOM 1452 O O . GLU B 1 16 ? 19.641 -5.414 0.686 1 98.81 16 GLU B O 1
ATOM 1457 N N . LEU B 1 17 ? 18.312 -6.227 -0.889 1 98.81 17 LEU B N 1
ATOM 1458 C CA . LEU B 1 17 ? 18.469 -5.062 -1.759 1 98.81 17 LEU B CA 1
ATOM 1459 C C . LEU B 1 17 ? 17.891 -3.812 -1.1 1 98.81 17 LEU B C 1
ATOM 1461 O O . LEU B 1 17 ? 18.484 -2.736 -1.177 1 98.81 17 LEU B O 1
ATOM 1465 N N . PHE B 1 18 ? 16.75 -3.918 -0.439 1 98.69 18 PHE B N 1
ATOM 1466 C CA . PHE B 1 18 ? 16.172 -2.789 0.288 1 98.69 18 PHE B CA 1
ATOM 1467 C C . PHE B 1 18 ? 17.109 -2.33 1.396 1 98.69 18 PHE B C 1
ATOM 1469 O O . PHE B 1 18 ? 17.25 -1.131 1.642 1 98.69 18 PHE B O 1
ATOM 1476 N N . GLU B 1 19 ? 17.719 -3.307 2.102 1 98.38 19 GLU B N 1
ATOM 1477 C CA . GLU B 1 19 ? 18.656 -2.965 3.162 1 98.38 19 GLU B CA 1
ATOM 1478 C C . GLU B 1 19 ? 19.844 -2.186 2.611 1 98.38 19 GLU B C 1
ATOM 1480 O O . GLU B 1 19 ? 20.281 -1.195 3.209 1 98.38 19 GLU B O 1
ATOM 1485 N N . LYS B 1 20 ? 20.406 -2.656 1.515 1 98.25 20 LYS B N 1
ATOM 1486 C CA . LYS B 1 20 ? 21.5 -1.946 0.868 1 98.25 20 LYS B CA 1
ATOM 1487 C C . LYS B 1 20 ? 21.078 -0.534 0.467 1 98.25 20 LYS B C 1
ATOM 1489 O O . LYS B 1 20 ? 21.859 0.415 0.627 1 98.25 20 LYS B O 1
ATOM 1494 N N . PHE B 1 21 ? 19.906 -0.381 -0.043 1 98.12 21 PHE B N 1
ATOM 1495 C CA . PHE B 1 21 ? 19.375 0.918 -0.439 1 98.12 21 PHE B CA 1
ATOM 1496 C C . PHE B 1 21 ? 19.312 1.864 0.755 1 98.12 21 PHE B C 1
ATOM 1498 O O . PHE B 1 21 ? 19.75 3.016 0.664 1 98.12 21 PHE B O 1
ATOM 1505 N N . GLU B 1 22 ? 18.781 1.354 1.875 1 95.75 22 GLU B N 1
ATOM 1506 C CA . GLU B 1 22 ? 18.625 2.15 3.088 1 95.75 22 GLU B CA 1
ATOM 1507 C C . GLU B 1 22 ? 19.984 2.58 3.65 1 95.75 22 GLU B C 1
ATOM 1509 O O . GLU B 1 22 ? 20.109 3.664 4.223 1 95.75 22 GLU B O 1
ATOM 1514 N N . LYS B 1 23 ? 20.938 1.779 3.426 1 95.62 23 LYS B N 1
ATOM 1515 C CA . LYS B 1 23 ? 22.266 2.033 3.986 1 95.62 23 LYS B CA 1
ATOM 1516 C C . LYS B 1 23 ? 23.078 2.945 3.074 1 95.62 23 LYS B C 1
ATOM 1518 O O . LYS B 1 23 ? 24.109 3.484 3.486 1 95.62 23 LYS B O 1
ATOM 1523 N N . ALA B 1 24 ? 22.391 3.045 1.874 1 91.12 24 ALA B N 1
ATOM 1524 C CA . ALA B 1 24 ? 23.141 3.873 0.926 1 91.12 24 ALA B CA 1
ATOM 1525 C C . ALA B 1 24 ? 23.156 5.332 1.372 1 91.12 24 ALA B C 1
ATOM 1527 O O . ALA B 1 24 ? 22.156 5.859 1.838 1 91.12 24 ALA B O 1
ATOM 1528 N N . GLY B 1 25 ? 24.125 5.945 1.736 1 77.25 25 GLY B N 1
ATOM 1529 C CA . GLY B 1 25 ? 24.359 7.285 2.254 1 77.25 25 GLY B CA 1
ATOM 1530 C C . GLY B 1 25 ? 23.922 8.375 1.291 1 77.25 25 GLY B C 1
ATOM 1531 O O . GLY B 1 25 ? 23.453 8.086 0.19 1 77.25 25 GLY B O 1
ATOM 1532 N N . GLU B 1 26 ? 23.891 9.617 1.765 1 79.62 26 GLU B N 1
ATOM 1533 C CA . GLU B 1 26 ? 23.578 10.797 0.967 1 79.62 26 GLU B CA 1
ATOM 1534 C C . GLU B 1 26 ? 24.578 10.969 -0.175 1 79.62 26 GLU B C 1
ATOM 1536 O O . GLU B 1 26 ? 25.766 10.648 -0.03 1 79.62 26 GLU B O 1
ATOM 1541 N N . GLY B 1 27 ? 24.109 11.398 -1.367 1 84.06 27 GLY B N 1
ATOM 1542 C CA . GLY B 1 27 ? 24.984 11.719 -2.486 1 84.06 27 GLY B CA 1
ATOM 1543 C C . GLY B 1 27 ? 25.375 10.5 -3.307 1 84.06 27 GLY B C 1
ATOM 1544 O O . GLY B 1 27 ? 26.328 10.547 -4.082 1 84.06 27 GLY B O 1
ATOM 1545 N N . LYS B 1 28 ? 24.703 9.414 -3.115 1 93 28 LYS B N 1
ATOM 1546 C CA . LYS B 1 28 ? 25 8.18 -3.84 1 93 28 LYS B CA 1
ATOM 1547 C C . LYS B 1 28 ? 23.922 7.887 -4.883 1 93 28 LYS B C 1
ATOM 1549 O O . LYS B 1 28 ? 23.422 6.762 -4.961 1 93 28 LYS B O 1
ATOM 1554 N N . GLU B 1 29 ? 23.641 8.883 -5.699 1 95.12 29 GLU B N 1
ATOM 1555 C CA . GLU B 1 29 ? 22.516 8.805 -6.629 1 95.12 29 GLU B CA 1
ATOM 1556 C C . GLU B 1 29 ? 22.688 7.645 -7.609 1 95.12 29 GLU B C 1
ATOM 1558 O O . GLU B 1 29 ? 21.719 6.949 -7.934 1 95.12 29 GLU B O 1
ATOM 1563 N N . GLU B 1 30 ? 23.875 7.441 -8.109 1 96.06 30 GLU B N 1
ATOM 1564 C CA . GLU B 1 30 ? 24.109 6.355 -9.055 1 96.06 30 GLU B CA 1
ATOM 1565 C C . GLU B 1 30 ? 23.875 4.992 -8.406 1 96.06 30 GLU B C 1
ATOM 1567 O O . GLU B 1 30 ? 23.266 4.109 -9.016 1 96.06 30 GLU B O 1
ATOM 1572 N N . LEU B 1 31 ? 24.375 4.828 -7.215 1 97.5 31 LEU B N 1
ATOM 1573 C CA . LEU B 1 31 ? 24.172 3.584 -6.477 1 97.5 31 LEU B CA 1
ATOM 1574 C C . LEU B 1 31 ? 22.688 3.363 -6.184 1 97.5 31 LEU B C 1
ATOM 1576 O O . LEU B 1 31 ? 22.172 2.248 -6.332 1 97.5 31 LEU B O 1
ATOM 1580 N N . LEU B 1 32 ? 22.016 4.469 -5.734 1 97.81 32 LEU B N 1
ATOM 1581 C CA . LEU B 1 32 ? 20.578 4.383 -5.445 1 97.81 32 LEU B CA 1
ATOM 1582 C C . LEU B 1 32 ? 19.797 3.957 -6.684 1 97.81 32 LEU B C 1
ATOM 1584 O O . LEU B 1 32 ? 18.891 3.131 -6.594 1 97.81 32 LEU B O 1
ATOM 1588 N N . ARG B 1 33 ? 20.125 4.445 -7.789 1 97.75 33 ARG B N 1
ATOM 1589 C CA . ARG B 1 33 ? 19.469 4.078 -9.047 1 97.75 33 ARG B CA 1
ATOM 1590 C C . ARG B 1 33 ? 19.703 2.607 -9.367 1 97.75 33 ARG B C 1
ATOM 1592 O O . ARG B 1 33 ? 18.766 1.902 -9.758 1 97.75 33 ARG B O 1
ATOM 1599 N N . GLU B 1 34 ? 20.922 2.197 -9.242 1 98 34 GLU B N 1
ATOM 1600 C CA . GLU B 1 34 ? 21.266 0.807 -9.539 1 98 34 GLU B CA 1
ATOM 1601 C C . GLU B 1 34 ? 20.5 -0.151 -8.633 1 98 34 GLU B C 1
ATOM 1603 O O . GLU B 1 34 ? 19.969 -1.16 -9.094 1 98 34 GLU B O 1
ATOM 1608 N N . LEU B 1 35 ? 20.484 0.172 -7.348 1 98.56 35 LEU B N 1
ATOM 1609 C CA . LEU B 1 35 ? 19.797 -0.674 -6.387 1 98.56 35 LEU B CA 1
ATOM 1610 C C . LEU B 1 35 ? 18.297 -0.707 -6.676 1 98.56 35 LEU B C 1
ATOM 1612 O O . LEU B 1 35 ? 17.672 -1.772 -6.645 1 98.56 35 LEU B O 1
ATOM 1616 N N . PHE B 1 36 ? 17.766 0.498 -7.008 1 98.75 36 PHE B N 1
ATOM 1617 C CA . PHE B 1 36 ? 16.344 0.536 -7.34 1 98.75 36 PHE B CA 1
ATOM 1618 C C . PHE B 1 36 ? 16.047 -0.31 -8.578 1 98.75 36 PHE B C 1
ATOM 1620 O O . PHE B 1 36 ? 15.07 -1.057 -8.609 1 98.75 36 PHE B O 1
ATOM 1627 N N . VAL B 1 37 ? 16.812 -0.232 -9.547 1 98.69 37 VAL B N 1
ATOM 1628 C CA . VAL B 1 37 ? 16.641 -0.983 -10.789 1 98.69 37 VAL B CA 1
ATOM 1629 C C . VAL B 1 37 ? 16.625 -2.48 -10.484 1 98.69 37 VAL B C 1
ATOM 1631 O O . VAL B 1 37 ? 15.766 -3.213 -10.984 1 98.69 37 VAL B O 1
ATOM 1634 N N . ARG B 1 38 ? 17.516 -2.92 -9.68 1 98.81 38 ARG B N 1
ATOM 1635 C CA . ARG B 1 38 ? 17.578 -4.328 -9.305 1 98.81 38 ARG B CA 1
ATOM 1636 C C . ARG B 1 38 ? 16.344 -4.734 -8.508 1 98.81 38 ARG B C 1
ATOM 1638 O O . ARG B 1 38 ? 15.773 -5.805 -8.742 1 98.81 38 ARG B O 1
ATOM 1645 N N . ILE B 1 39 ? 15.93 -3.871 -7.559 1 98.94 39 ILE B N 1
ATOM 1646 C CA . ILE B 1 39 ? 14.727 -4.117 -6.781 1 98.94 39 ILE B CA 1
ATOM 1647 C C . ILE B 1 39 ? 13.523 -4.258 -7.719 1 98.94 39 ILE B C 1
ATOM 1649 O O . ILE B 1 39 ? 12.781 -5.234 -7.637 1 98.94 39 ILE B O 1
ATOM 1653 N N . ALA B 1 40 ? 13.391 -3.295 -8.617 1 98.94 40 ALA B N 1
ATOM 1654 C CA . ALA B 1 40 ? 12.242 -3.24 -9.516 1 98.94 40 ALA B CA 1
ATOM 1655 C C . ALA B 1 40 ? 12.211 -4.457 -10.438 1 98.94 40 ALA B C 1
ATOM 1657 O O . ALA B 1 40 ? 11.148 -5.051 -10.656 1 98.94 40 ALA B O 1
ATOM 1658 N N . ASP B 1 41 ? 13.336 -4.848 -10.984 1 98.94 41 ASP B N 1
ATOM 1659 C CA . ASP B 1 41 ? 13.398 -6.004 -11.875 1 98.94 41 ASP B CA 1
ATOM 1660 C C . ASP B 1 41 ? 13.047 -7.289 -11.125 1 98.94 41 ASP B C 1
ATOM 1662 O O . ASP B 1 41 ? 12.281 -8.109 -11.625 1 98.94 41 ASP B O 1
ATOM 1666 N N . ASN B 1 42 ? 13.617 -7.457 -9.953 1 98.94 42 ASN B N 1
ATOM 1667 C CA . ASN B 1 42 ? 13.344 -8.664 -9.172 1 98.94 42 ASN B CA 1
ATOM 1668 C C . ASN B 1 42 ? 11.875 -8.75 -8.773 1 98.94 42 ASN B C 1
ATOM 1670 O O . ASN B 1 42 ? 11.25 -9.805 -8.922 1 98.94 42 ASN B O 1
ATOM 1674 N N . LEU B 1 43 ? 11.32 -7.629 -8.289 1 98.94 43 LEU B N 1
ATOM 1675 C CA . LEU B 1 43 ? 9.914 -7.621 -7.883 1 98.94 43 LEU B CA 1
ATOM 1676 C C . LEU B 1 43 ? 9 -7.871 -9.078 1 98.94 43 LEU B C 1
ATOM 1678 O O . LEU B 1 43 ? 8.016 -8.594 -8.969 1 98.94 43 LEU B O 1
ATOM 1682 N N . ALA B 1 44 ? 9.32 -7.234 -10.195 1 98.94 44 ALA B N 1
ATOM 1683 C CA . ALA B 1 44 ? 8.508 -7.418 -11.398 1 98.94 44 ALA B CA 1
ATOM 1684 C C . ALA B 1 44 ? 8.5 -8.875 -11.844 1 98.94 44 ALA B C 1
ATOM 1686 O O . ALA B 1 44 ? 7.441 -9.461 -12.086 1 98.94 44 ALA B O 1
ATOM 1687 N N . ALA B 1 45 ? 9.68 -9.508 -11.969 1 98.94 45 ALA B N 1
ATOM 1688 C CA . ALA B 1 45 ? 9.781 -10.906 -12.359 1 98.94 45 ALA B CA 1
ATOM 1689 C C . ALA B 1 45 ? 9.062 -11.812 -11.359 1 98.94 45 ALA B C 1
ATOM 1691 O O . ALA B 1 45 ? 8.344 -12.734 -11.742 1 98.94 45 ALA B O 1
ATOM 1692 N N . HIS B 1 46 ? 9.281 -11.555 -10.062 1 98.94 46 HIS B N 1
ATOM 1693 C CA . HIS B 1 46 ? 8.625 -12.305 -8.992 1 98.94 46 HIS B CA 1
ATOM 1694 C C . HIS B 1 46 ? 7.109 -12.25 -9.133 1 98.94 46 HIS B C 1
ATOM 1696 O O . HIS B 1 46 ? 6.441 -13.289 -9.062 1 98.94 46 HIS B O 1
ATOM 1702 N N . ALA B 1 47 ? 6.578 -11.047 -9.328 1 98.88 47 ALA B N 1
ATOM 1703 C CA . ALA B 1 47 ? 5.133 -10.883 -9.445 1 98.88 47 ALA B CA 1
ATOM 1704 C C . ALA B 1 47 ? 4.594 -11.609 -10.672 1 98.88 47 ALA B C 1
ATOM 1706 O O . ALA B 1 47 ? 3.549 -12.258 -10.609 1 98.88 47 ALA B O 1
ATOM 1707 N N . ILE B 1 48 ? 5.297 -11.555 -11.75 1 98.81 48 ILE B N 1
ATOM 1708 C CA . ILE B 1 48 ? 4.852 -12.18 -12.992 1 98.81 48 ILE B CA 1
ATOM 1709 C C . ILE B 1 48 ? 4.766 -13.695 -12.812 1 98.81 48 ILE B C 1
ATOM 1711 O O . ILE B 1 48 ? 3.76 -14.312 -13.172 1 98.81 48 ILE B O 1
ATOM 1715 N N . ILE B 1 49 ? 5.785 -14.328 -12.258 1 98.88 49 ILE B N 1
ATOM 1716 C CA . ILE B 1 49 ? 5.77 -15.781 -12.164 1 98.88 49 ILE B CA 1
ATOM 1717 C C . ILE B 1 49 ? 4.691 -16.219 -11.18 1 98.88 49 ILE B C 1
ATOM 1719 O O . ILE B 1 49 ? 4.082 -17.281 -11.352 1 98.88 49 ILE B O 1
ATOM 1723 N N . GLU B 1 50 ? 4.445 -15.508 -10.117 1 98.88 50 GLU B N 1
ATOM 1724 C CA . GLU B 1 50 ? 3.342 -15.82 -9.211 1 98.88 50 GLU B CA 1
ATOM 1725 C C . GLU B 1 50 ? 1.997 -15.695 -9.922 1 98.88 50 GLU B C 1
ATOM 1727 O O . GLU B 1 50 ? 1.164 -16.594 -9.859 1 98.88 50 GLU B O 1
ATOM 1732 N N . GLU B 1 51 ? 1.814 -14.586 -10.617 1 98.81 51 GLU B N 1
ATOM 1733 C CA . GLU B 1 51 ? 0.526 -14.266 -11.227 1 98.81 51 GLU B CA 1
ATOM 1734 C C . GLU B 1 51 ? 0.225 -15.195 -12.398 1 98.81 51 GLU B C 1
ATOM 1736 O O . GLU B 1 51 ? -0.93 -15.562 -12.625 1 98.81 51 GLU B O 1
ATOM 1741 N N . LYS B 1 52 ? 1.218 -15.586 -13.102 1 98.56 52 LYS B N 1
ATOM 1742 C CA . LYS B 1 52 ? 0.987 -16.328 -14.336 1 98.56 52 LYS B CA 1
ATOM 1743 C C . LYS B 1 52 ? 1.073 -17.828 -14.102 1 98.56 52 LYS B C 1
ATOM 1745 O O . LYS B 1 52 ? 0.548 -18.609 -14.891 1 98.56 52 LYS B O 1
ATOM 1750 N N . LEU B 1 53 ? 1.74 -18.234 -13.055 1 98.62 53 LEU B N 1
ATOM 1751 C CA . LEU B 1 53 ? 1.95 -19.656 -12.883 1 98.62 53 LEU B CA 1
ATOM 1752 C C . LEU B 1 53 ? 1.55 -20.109 -11.477 1 98.62 53 LEU B C 1
ATOM 1754 O O . LEU B 1 53 ? 0.699 -20.984 -11.312 1 98.62 53 LEU B O 1
ATOM 1758 N N . PHE B 1 54 ? 2.035 -19.562 -10.422 1 98.88 54 PHE B N 1
ATOM 1759 C CA . PHE B 1 54 ? 1.821 -20.016 -9.055 1 98.88 54 PHE B CA 1
ATOM 1760 C C . PHE B 1 54 ? 0.365 -19.844 -8.648 1 98.88 54 PHE B C 1
ATOM 1762 O O . PHE B 1 54 ? -0.313 -20.812 -8.305 1 98.88 54 PHE B O 1
ATOM 1769 N N . TYR B 1 55 ? -0.161 -18.594 -8.758 1 98.56 55 TYR B N 1
ATOM 1770 C CA . TYR B 1 55 ? -1.488 -18.266 -8.258 1 98.56 55 TYR B CA 1
ATOM 1771 C C . TYR B 1 55 ? -2.564 -19.062 -8.977 1 98.56 55 TYR B C 1
ATOM 1773 O O . TYR B 1 55 ? -3.42 -19.688 -8.344 1 98.56 55 TYR B O 1
ATOM 1781 N N . PRO B 1 56 ? -2.523 -19.109 -10.32 1 98.19 56 PRO B N 1
ATOM 1782 C CA . PRO B 1 56 ? -3.59 -19.844 -10.992 1 98.19 56 PRO B CA 1
ATOM 1783 C C . PRO B 1 56 ? -3.635 -21.312 -10.586 1 98.19 56 PRO B C 1
ATOM 1785 O O . PRO B 1 56 ? -4.707 -21.922 -10.57 1 98.19 56 PRO B O 1
ATOM 1788 N N . ASN B 1 57 ? -2.568 -21.906 -10.227 1 97.62 57 ASN B N 1
ATOM 1789 C CA . ASN B 1 57 ? -2.496 -23.328 -9.938 1 97.62 57 ASN B CA 1
ATOM 1790 C C . ASN B 1 57 ? -2.967 -23.641 -8.523 1 97.62 57 ASN B C 1
ATOM 1792 O O . ASN B 1 57 ? -3.197 -24.797 -8.18 1 97.62 57 ASN B O 1
ATOM 1796 N N . VAL B 1 58 ? -3.062 -22.594 -7.746 1 98.06 58 VAL B N 1
ATOM 1797 C CA . VAL B 1 58 ? -3.467 -22.859 -6.371 1 98.06 58 VAL B CA 1
ATOM 1798 C C . VAL B 1 58 ? -4.719 -22.062 -6.035 1 98.06 58 VAL B C 1
ATOM 1800 O O . VAL B 1 58 ? -5.066 -21.906 -4.863 1 98.06 58 VAL B O 1
ATOM 1803 N N . TYR B 1 59 ? -5.34 -21.406 -7.008 1 97.69 59 TYR B N 1
ATOM 1804 C CA . TYR B 1 59 ? -6.566 -20.641 -6.809 1 97.69 59 TYR B CA 1
ATOM 1805 C C . TYR B 1 59 ? -7.766 -21.562 -6.621 1 97.69 59 TYR B C 1
ATOM 1807 O O . TYR B 1 59 ? -8.492 -21.844 -7.578 1 97.69 59 TYR B O 1
ATOM 1815 N N . VAL B 1 60 ? -7.961 -21.938 -5.426 1 96.31 60 VAL B N 1
ATOM 1816 C CA . VAL B 1 60 ? -9.055 -22.812 -5.008 1 96.31 60 VAL B CA 1
ATOM 1817 C C . VAL B 1 60 ? -9.711 -22.25 -3.748 1 96.31 60 VAL B C 1
ATOM 1819 O O . VAL B 1 60 ? -9.266 -21.234 -3.211 1 96.31 60 VAL B O 1
ATOM 1822 N N . GLY B 1 61 ? -10.742 -22.844 -3.248 1 91.19 61 GLY B N 1
ATOM 1823 C CA . GLY B 1 61 ? -11.578 -22.359 -2.158 1 91.19 61 GLY B CA 1
ATOM 1824 C C . GLY B 1 61 ? -10.773 -21.844 -0.974 1 91.19 61 GLY B C 1
ATOM 1825 O O . GLY B 1 61 ? -10.883 -20.688 -0.602 1 91.19 61 GLY B O 1
ATOM 1826 N N . PRO B 1 62 ? -9.82 -22.656 -0.426 1 93.94 62 PRO B N 1
ATOM 1827 C CA . PRO B 1 62 ? -9.125 -22.281 0.811 1 93.94 62 PRO B CA 1
ATOM 1828 C C . PRO B 1 62 ? -8.133 -21.141 0.614 1 93.94 62 PRO B C 1
ATOM 1830 O O . PRO B 1 62 ? -7.781 -20.453 1.576 1 93.94 62 PRO B O 1
ATOM 1833 N N . THR B 1 63 ? -7.707 -20.969 -0.686 1 97.44 63 THR B N 1
ATOM 1834 C CA . THR B 1 63 ? -6.688 -19.953 -0.929 1 97.44 63 THR B CA 1
ATOM 1835 C C . THR B 1 63 ? -7.281 -18.75 -1.664 1 97.44 63 THR B C 1
ATOM 1837 O O . THR B 1 63 ? -6.594 -17.75 -1.898 1 97.44 63 THR B O 1
ATOM 1840 N N . ALA B 1 64 ? -8.516 -18.828 -2.023 1 96.62 64 ALA B N 1
ATOM 1841 C CA . ALA B 1 64 ? -9.133 -17.875 -2.949 1 96.62 64 ALA B CA 1
ATOM 1842 C C . ALA B 1 64 ? -9.055 -16.453 -2.41 1 96.62 64 ALA B C 1
ATOM 1844 O O . ALA B 1 64 ? -8.625 -15.539 -3.115 1 96.62 64 ALA B O 1
ATOM 1845 N N . ASP B 1 65 ? -9.445 -16.281 -1.149 1 95.19 65 ASP B N 1
ATOM 1846 C CA . ASP B 1 65 ? -9.461 -14.945 -0.561 1 95.19 65 ASP B CA 1
ATOM 1847 C C . ASP B 1 65 ? -8.055 -14.367 -0.469 1 95.19 65 ASP B C 1
ATOM 1849 O O . ASP B 1 65 ? -7.844 -13.188 -0.739 1 95.19 65 ASP B O 1
ATOM 1853 N N . GLN B 1 66 ? -7.113 -15.172 -0.093 1 97.5 66 GLN B N 1
ATOM 1854 C CA . GLN B 1 66 ? -5.734 -14.719 0.043 1 97.5 66 GLN B CA 1
ATOM 1855 C C . GLN B 1 66 ? -5.156 -14.297 -1.306 1 97.5 66 GLN B C 1
ATOM 1857 O O . GLN B 1 66 ? -4.402 -13.328 -1.389 1 97.5 66 GLN B O 1
ATOM 1862 N N . LEU B 1 67 ? -5.523 -15.031 -2.289 1 98.5 67 LEU B N 1
ATOM 1863 C CA . LEU B 1 67 ? -4.977 -14.75 -3.611 1 98.5 67 LEU B CA 1
ATOM 1864 C C . LEU B 1 67 ? -5.613 -13.492 -4.199 1 98.5 67 LEU B C 1
ATOM 1866 O O . LEU B 1 67 ? -4.941 -12.703 -4.871 1 98.5 67 LEU B O 1
ATOM 1870 N N . GLN B 1 68 ? -6.914 -13.336 -3.979 1 97.44 68 GLN B N 1
ATOM 1871 C CA . GLN B 1 68 ? -7.574 -12.102 -4.402 1 97.44 68 GLN B CA 1
ATOM 1872 C C . GLN B 1 68 ? -6.934 -10.883 -3.754 1 97.44 68 GLN B C 1
ATOM 1874 O O . GLN B 1 68 ? -6.754 -9.844 -4.402 1 97.44 68 GLN B O 1
ATOM 1879 N N . GLU B 1 69 ? -6.582 -10.984 -2.512 1 98.25 69 GLU B N 1
ATOM 1880 C CA . GLU B 1 69 ? -5.891 -9.898 -1.817 1 98.25 69 GLU B CA 1
ATOM 1881 C C . GLU B 1 69 ? -4.488 -9.688 -2.381 1 98.25 69 GLU B C 1
ATOM 1883 O O . GLU B 1 69 ? -4.062 -8.555 -2.596 1 98.25 69 GLU B O 1
ATOM 1888 N N . ALA B 1 70 ? -3.783 -10.766 -2.648 1 98.75 70 ALA B N 1
ATOM 1889 C CA . ALA B 1 70 ? -2.387 -10.719 -3.078 1 98.75 70 ALA B CA 1
ATOM 1890 C C . ALA B 1 70 ? -2.248 -9.984 -4.406 1 98.75 70 ALA B C 1
ATOM 1892 O O . ALA B 1 70 ? -1.324 -9.188 -4.586 1 98.75 70 ALA B O 1
ATOM 1893 N N . VAL B 1 71 ? -3.154 -10.234 -5.34 1 98.75 71 VAL B N 1
ATOM 1894 C CA . VAL B 1 71 ? -3.031 -9.586 -6.641 1 98.75 71 VAL B CA 1
ATOM 1895 C C . VAL B 1 71 ? -3.318 -8.086 -6.5 1 98.75 71 VAL B C 1
ATOM 1897 O O . VAL B 1 71 ? -2.746 -7.27 -7.223 1 98.75 71 VAL B O 1
ATOM 1900 N N . GLU B 1 72 ? -4.184 -7.734 -5.578 1 98.62 72 GLU B N 1
ATOM 1901 C CA . GLU B 1 72 ? -4.406 -6.316 -5.312 1 98.62 72 GLU B CA 1
ATOM 1902 C C . GLU B 1 72 ? -3.18 -5.676 -4.668 1 98.62 72 GLU B C 1
ATOM 1904 O O . GLU B 1 72 ? -2.865 -4.516 -4.941 1 98.62 72 GLU B O 1
ATOM 1909 N N . GLU B 1 73 ? -2.531 -6.395 -3.775 1 98.88 73 GLU B N 1
ATOM 1910 C CA . GLU B 1 73 ? -1.274 -5.91 -3.211 1 98.88 73 GLU B CA 1
ATOM 1911 C C . GLU B 1 73 ? -0.222 -5.711 -4.297 1 98.88 73 GLU B C 1
ATOM 1913 O O . GLU B 1 73 ? 0.494 -4.707 -4.297 1 98.88 73 GLU B O 1
ATOM 1918 N N . HIS B 1 74 ? -0.135 -6.695 -5.23 1 98.94 74 HIS B N 1
ATOM 1919 C CA . HIS B 1 74 ? 0.774 -6.555 -6.363 1 98.94 74 HIS B CA 1
ATOM 1920 C C . HIS B 1 74 ? 0.489 -5.273 -7.145 1 98.94 74 HIS B C 1
ATOM 1922 O O . HIS B 1 74 ? 1.415 -4.582 -7.57 1 98.94 74 HIS B O 1
ATOM 1928 N N . LEU B 1 75 ? -0.757 -5.004 -7.355 1 98.88 75 LEU B N 1
ATOM 1929 C CA . LEU B 1 75 ? -1.136 -3.805 -8.094 1 98.88 75 LEU B CA 1
ATOM 1930 C C . LEU B 1 75 ? -0.584 -2.553 -7.422 1 98.88 75 LEU B C 1
ATOM 1932 O O . LEU B 1 75 ? -0.022 -1.681 -8.086 1 98.88 75 LEU B O 1
ATOM 1936 N N . SER B 1 76 ? -0.713 -2.455 -6.105 1 98.88 76 SER B N 1
ATOM 1937 C CA . SER B 1 76 ? -0.192 -1.311 -5.363 1 98.88 76 SER B CA 1
ATOM 1938 C C . SER B 1 76 ? 1.323 -1.21 -5.496 1 98.88 76 SER B C 1
ATOM 1940 O O . SER B 1 76 ? 1.864 -0.118 -5.688 1 98.88 76 SER B O 1
ATOM 1942 N N . VAL B 1 77 ? 1.979 -2.32 -5.391 1 98.94 77 VAL B N 1
ATOM 1943 C CA . VAL B 1 77 ? 3.432 -2.371 -5.52 1 98.94 77 VAL B CA 1
ATOM 1944 C C . VAL B 1 77 ? 3.844 -1.902 -6.914 1 98.94 77 VAL B C 1
ATOM 1946 O O . VAL B 1 77 ? 4.746 -1.074 -7.051 1 98.94 77 VAL B O 1
ATOM 1949 N N . LYS B 1 78 ? 3.17 -2.387 -7.934 1 98.94 78 LYS B N 1
ATOM 1950 C CA . LYS B 1 78 ? 3.484 -2.039 -9.312 1 98.94 78 LYS B CA 1
ATOM 1951 C C . LYS B 1 78 ? 3.299 -0.545 -9.562 1 98.94 78 LYS B C 1
ATOM 1953 O O . LYS B 1 78 ? 4.09 0.075 -10.273 1 98.94 78 LYS B O 1
ATOM 1958 N N . ARG B 1 79 ? 2.318 0.015 -8.969 1 98.88 79 ARG B N 1
ATOM 1959 C CA . ARG B 1 79 ? 2.064 1.439 -9.156 1 98.88 79 ARG B CA 1
ATOM 1960 C C . ARG B 1 79 ? 3.199 2.277 -8.578 1 98.88 79 ARG B C 1
ATOM 1962 O O . ARG B 1 79 ? 3.617 3.27 -9.18 1 98.88 79 ARG B O 1
ATOM 1969 N N . VAL B 1 80 ? 3.699 1.886 -7.438 1 98.94 80 VAL B N 1
ATOM 1970 C CA . VAL B 1 80 ? 4.805 2.617 -6.832 1 98.94 80 VAL B CA 1
ATOM 1971 C C . VAL B 1 80 ? 6.066 2.436 -7.672 1 98.94 80 VAL B C 1
ATOM 1973 O O . VAL B 1 80 ? 6.82 3.387 -7.887 1 98.94 80 VAL B O 1
ATOM 1976 N N . ILE B 1 81 ? 6.309 1.226 -8.18 1 98.94 81 ILE B N 1
ATOM 1977 C CA . ILE B 1 81 ? 7.449 0.976 -9.055 1 98.94 81 ILE B CA 1
ATOM 1978 C C . ILE B 1 81 ? 7.348 1.852 -10.305 1 98.94 81 ILE B C 1
ATOM 1980 O O . ILE B 1 81 ? 8.336 2.461 -10.719 1 98.94 81 ILE B O 1
ATOM 1984 N N . ALA B 1 82 ? 6.148 1.918 -10.891 1 98.88 82 ALA B N 1
ATOM 1985 C CA . ALA B 1 82 ? 5.945 2.723 -12.086 1 98.88 82 ALA B CA 1
ATOM 1986 C C . ALA B 1 82 ? 6.277 4.188 -11.828 1 98.88 82 ALA B C 1
ATOM 1988 O O . ALA B 1 82 ? 6.93 4.836 -12.656 1 98.88 82 ALA B O 1
ATOM 1989 N N . ASP B 1 83 ? 5.875 4.758 -10.727 1 98.69 83 ASP B N 1
ATOM 1990 C CA . ASP B 1 83 ? 6.23 6.121 -10.352 1 98.69 83 ASP B CA 1
ATOM 1991 C C . ASP B 1 83 ? 7.746 6.301 -10.305 1 98.69 83 ASP B C 1
ATOM 1993 O O . ASP B 1 83 ? 8.281 7.266 -10.859 1 98.69 83 ASP B O 1
ATOM 1997 N N . LEU B 1 84 ? 8.359 5.383 -9.648 1 98.75 84 LEU B N 1
ATOM 1998 C CA . LEU B 1 84 ? 9.789 5.488 -9.375 1 98.75 84 LEU B CA 1
ATOM 1999 C C . LEU B 1 84 ? 10.594 5.395 -10.664 1 98.75 84 LEU B C 1
ATOM 2001 O O . LEU B 1 84 ? 11.664 6 -10.773 1 98.75 84 LEU B O 1
ATOM 2005 N N . LEU B 1 85 ? 10.07 4.629 -11.633 1 98.62 85 LEU B N 1
ATOM 2006 C CA . LEU B 1 85 ? 10.734 4.512 -12.922 1 98.62 85 LEU B CA 1
ATOM 2007 C C . LEU B 1 85 ? 10.812 5.867 -13.625 1 98.62 85 LEU B C 1
ATOM 2009 O O . LEU B 1 85 ? 11.719 6.105 -14.422 1 98.62 85 LEU B O 1
ATOM 2013 N N . ASP B 1 86 ? 9.938 6.766 -13.242 1 97.88 86 ASP B N 1
ATOM 2014 C CA . ASP B 1 86 ? 9.875 8.078 -13.883 1 97.88 86 ASP B CA 1
ATOM 2015 C C . ASP B 1 86 ? 10.555 9.141 -13.023 1 97.88 86 ASP B C 1
ATOM 2017 O O . ASP B 1 86 ? 10.414 10.336 -13.289 1 97.88 86 ASP B O 1
ATOM 2021 N N . MET B 1 87 ? 11.242 8.758 -12.008 1 97.75 87 MET B N 1
ATOM 2022 C CA . MET B 1 87 ? 11.898 9.688 -11.086 1 97.75 87 MET B CA 1
ATOM 2023 C C . MET B 1 87 ? 13.414 9.531 -11.133 1 97.75 87 MET B C 1
ATOM 2025 O O . MET B 1 87 ? 13.922 8.523 -11.641 1 97.75 87 MET B O 1
ATOM 2029 N N . GLU B 1 88 ? 14.031 10.516 -10.656 1 97.06 88 GLU B N 1
ATOM 2030 C CA . GLU B 1 88 ? 15.469 10.469 -10.414 1 97.06 88 GLU B CA 1
ATOM 2031 C C . GLU B 1 88 ? 15.773 10.359 -8.922 1 97.06 88 GLU B C 1
ATOM 2033 O O . GLU B 1 88 ? 15.086 10.961 -8.094 1 97.06 88 GLU B O 1
ATOM 2038 N N . PRO B 1 89 ? 16.844 9.609 -8.562 1 96.69 89 PRO B N 1
ATOM 2039 C CA . PRO B 1 89 ? 17.188 9.477 -7.141 1 96.69 89 PRO B CA 1
ATOM 2040 C C . PRO B 1 89 ? 17.422 10.828 -6.461 1 96.69 89 PRO B C 1
ATOM 2042 O O . PRO B 1 89 ? 17.375 10.914 -5.23 1 96.69 89 PRO B O 1
ATOM 2045 N N . SER B 1 90 ? 17.656 11.852 -7.23 1 94.5 90 SER B N 1
ATOM 2046 C CA . SER B 1 90 ? 17.875 13.188 -6.676 1 94.5 90 SER B CA 1
ATOM 2047 C C . SER B 1 90 ? 16.562 13.875 -6.348 1 94.5 90 SER B C 1
ATOM 2049 O O . SER B 1 90 ? 16.547 14.906 -5.668 1 94.5 90 SER B O 1
ATOM 2051 N N . ASP B 1 91 ? 15.492 13.289 -6.863 1 94.19 91 ASP B N 1
ATOM 2052 C CA . ASP B 1 91 ? 14.188 13.852 -6.531 1 94.19 91 ASP B CA 1
ATOM 2053 C C . ASP B 1 91 ? 13.914 13.758 -5.031 1 94.19 91 ASP B C 1
ATOM 2055 O O . ASP B 1 91 ? 14.234 12.742 -4.402 1 94.19 91 ASP B O 1
ATOM 2059 N N . ALA B 1 92 ? 13.32 14.75 -4.445 1 88.88 92 ALA B N 1
ATOM 2060 C CA . ALA B 1 92 ? 13.086 14.844 -3.008 1 88.88 92 ALA B CA 1
ATOM 2061 C C . ALA B 1 92 ? 12.25 13.672 -2.506 1 88.88 92 ALA B C 1
ATOM 2063 O O . ALA B 1 92 ? 12.453 13.195 -1.386 1 88.88 92 ALA B O 1
ATOM 2064 N N . GLN B 1 93 ? 11.398 13.156 -3.342 1 94.94 93 GLN B N 1
ATOM 2065 C CA . GLN B 1 93 ? 10.438 12.148 -2.906 1 94.94 93 GLN B CA 1
ATOM 2066 C C . GLN B 1 93 ? 10.945 10.742 -3.213 1 94.94 93 GLN B C 1
ATOM 2068 O O . GLN B 1 93 ? 10.32 9.758 -2.818 1 94.94 93 GLN B O 1
ATOM 2073 N N . PHE B 1 94 ? 12.047 10.617 -3.91 1 97.31 94 PHE B N 1
ATOM 2074 C CA . PHE B 1 94 ? 12.492 9.32 -4.406 1 97.31 94 PHE B CA 1
ATOM 2075 C C . PHE B 1 94 ? 12.703 8.344 -3.258 1 97.31 94 PHE B C 1
ATOM 2077 O O . PHE B 1 94 ? 12.117 7.258 -3.242 1 97.31 94 PHE B O 1
ATOM 2084 N N . LYS B 1 95 ? 13.438 8.75 -2.264 1 96.94 95 LYS B N 1
ATOM 2085 C CA . LYS B 1 95 ? 13.766 7.859 -1.155 1 96.94 95 LYS B CA 1
ATOM 2086 C C . LYS B 1 95 ? 12.523 7.523 -0.334 1 96.94 95 LYS B C 1
ATOM 2088 O O . LYS B 1 95 ? 12.359 6.391 0.121 1 96.94 95 LYS B O 1
ATOM 2093 N N . ALA B 1 96 ? 11.695 8.5 -0.138 1 97.31 96 ALA B N 1
ATOM 2094 C CA . ALA B 1 96 ? 10.453 8.281 0.594 1 97.31 96 ALA B CA 1
ATOM 2095 C C . ALA B 1 96 ? 9.562 7.27 -0.126 1 97.31 96 ALA B C 1
ATOM 2097 O O . ALA B 1 96 ? 8.945 6.41 0.509 1 97.31 96 ALA B O 1
ATOM 2098 N N . LYS B 1 97 ? 9.508 7.402 -1.402 1 98.19 97 LYS B N 1
ATOM 2099 C CA . LYS B 1 97 ? 8.68 6.492 -2.189 1 98.19 97 LYS B CA 1
ATOM 2100 C C . LYS B 1 97 ? 9.242 5.074 -2.164 1 98.19 97 LYS B C 1
ATOM 2102 O O . LYS B 1 97 ? 8.484 4.102 -2.141 1 98.19 97 LYS B O 1
ATOM 2107 N N . VAL B 1 98 ? 10.562 4.934 -2.168 1 98.56 98 VAL B N 1
ATOM 2108 C CA . VAL B 1 98 ? 11.18 3.613 -2.059 1 98.56 98 VAL B CA 1
ATOM 2109 C C . VAL B 1 98 ? 10.867 3.016 -0.688 1 98.56 98 VAL B C 1
ATOM 2111 O O . VAL B 1 98 ? 10.641 1.809 -0.567 1 98.56 98 VAL B O 1
ATOM 2114 N N . LYS B 1 99 ? 10.867 3.814 0.314 1 98.19 99 LYS B N 1
ATOM 2115 C CA . LYS B 1 99 ? 10.5 3.332 1.643 1 98.19 99 LYS B CA 1
ATOM 2116 C C . LYS B 1 99 ? 9.07 2.795 1.658 1 98.19 99 LYS B C 1
ATOM 2118 O O . LYS B 1 99 ? 8.805 1.74 2.24 1 98.19 99 LYS B O 1
ATOM 2123 N N . VAL B 1 100 ? 8.18 3.506 1.065 1 98.81 100 VAL B N 1
ATOM 2124 C CA . VAL B 1 100 ? 6.797 3.037 0.964 1 98.81 100 VAL B CA 1
ATOM 2125 C C . VAL B 1 100 ? 6.754 1.724 0.188 1 98.81 100 VAL B C 1
ATOM 2127 O O . VAL B 1 100 ? 6.035 0.796 0.566 1 98.81 100 VAL B O 1
ATOM 2130 N N . LEU B 1 101 ? 7.496 1.628 -0.925 1 98.88 101 LEU B N 1
ATOM 2131 C CA . LEU B 1 101 ? 7.59 0.385 -1.682 1 98.88 101 LEU B CA 1
ATOM 2132 C C . LEU B 1 101 ? 8.023 -0.769 -0.781 1 98.88 101 LEU B C 1
ATOM 2134 O O . LEU B 1 101 ? 7.398 -1.833 -0.789 1 98.88 101 LEU B O 1
ATOM 2138 N N . LYS B 1 102 ? 9.047 -0.505 -0.047 1 98.88 102 LYS B N 1
ATOM 2139 C CA . LYS B 1 102 ? 9.57 -1.52 0.867 1 98.88 102 LYS B CA 1
ATOM 2140 C C . LYS B 1 102 ? 8.484 -1.986 1.839 1 98.88 102 LYS B C 1
ATOM 2142 O O . LYS B 1 102 ? 8.328 -3.186 2.07 1 98.88 102 LYS B O 1
ATOM 2147 N N . ASP B 1 103 ? 7.758 -1.099 2.406 1 98.75 103 ASP B N 1
ATOM 2148 C CA . ASP B 1 103 ? 6.715 -1.426 3.373 1 98.75 103 ASP B CA 1
ATOM 2149 C C . ASP B 1 103 ? 5.613 -2.26 2.729 1 98.75 103 ASP B C 1
ATOM 2151 O O . ASP B 1 103 ? 5.121 -3.219 3.328 1 98.75 103 ASP B O 1
ATOM 2155 N N . LEU B 1 104 ? 5.215 -1.87 1.54 1 98.88 104 LEU B N 1
ATOM 2156 C CA . LEU B 1 104 ? 4.215 -2.639 0.803 1 98.88 104 LEU B CA 1
ATOM 2157 C C . LEU B 1 104 ? 4.691 -4.07 0.58 1 98.88 104 LEU B C 1
ATOM 2159 O O . LEU B 1 104 ? 3.936 -5.02 0.805 1 98.88 104 LEU B O 1
ATOM 2163 N N . VAL B 1 105 ? 5.918 -4.191 0.184 1 98.94 105 VAL B N 1
ATOM 2164 C CA . VAL B 1 105 ? 6.484 -5.496 -0.141 1 98.94 105 VAL B CA 1
ATOM 2165 C C . VAL B 1 105 ? 6.613 -6.336 1.13 1 98.94 105 VAL B C 1
ATOM 2167 O O . VAL B 1 105 ? 6.27 -7.52 1.138 1 98.94 105 VAL B O 1
ATOM 2170 N N . GLU B 1 106 ? 7.082 -5.738 2.172 1 98.81 106 GLU B N 1
ATOM 2171 C CA . GLU B 1 106 ? 7.25 -6.465 3.428 1 98.81 106 GLU B CA 1
ATOM 2172 C C . GLU B 1 106 ? 5.91 -6.98 3.945 1 98.81 106 GLU B C 1
ATOM 2174 O O . GLU B 1 106 ? 5.824 -8.109 4.434 1 98.81 106 GLU B O 1
ATOM 2179 N N . HIS B 1 107 ? 4.934 -6.172 3.891 1 98.69 107 HIS B N 1
ATOM 2180 C CA . HIS B 1 107 ? 3.602 -6.602 4.297 1 98.69 107 HIS B CA 1
ATOM 2181 C C . HIS B 1 107 ? 3.115 -7.766 3.443 1 98.69 107 HIS B C 1
ATOM 2183 O O . HIS B 1 107 ? 2.635 -8.773 3.973 1 98.69 107 HIS B O 1
ATOM 2189 N N . HIS B 1 108 ? 3.213 -7.684 2.133 1 98.88 108 HIS B N 1
ATOM 2190 C CA . HIS B 1 108 ? 2.824 -8.719 1.187 1 98.88 108 HIS B CA 1
ATOM 2191 C C . HIS B 1 108 ? 3.543 -10.031 1.485 1 98.88 108 HIS B C 1
ATOM 2193 O O . HIS B 1 108 ? 2.914 -11.094 1.537 1 98.88 108 HIS B O 1
ATOM 2199 N N . VAL B 1 109 ? 4.852 -9.961 1.707 1 98.88 109 VAL B N 1
ATOM 2200 C CA . VAL B 1 109 ? 5.688 -11.125 1.972 1 98.88 109 VAL B CA 1
ATOM 2201 C C . VAL B 1 109 ? 5.242 -11.797 3.266 1 98.88 109 VAL B C 1
ATOM 2203 O O . VAL B 1 109 ? 5.141 -13.031 3.33 1 98.88 109 VAL B O 1
ATOM 2206 N N . GLU B 1 110 ? 4.992 -10.992 4.266 1 98.62 110 GLU B N 1
ATOM 2207 C CA . GLU B 1 110 ? 4.547 -11.531 5.551 1 98.62 110 GLU B CA 1
ATOM 2208 C C . GLU B 1 110 ? 3.27 -12.352 5.391 1 98.62 110 GLU B C 1
ATOM 2210 O O . GLU B 1 110 ? 3.164 -13.461 5.93 1 98.62 110 GLU B O 1
ATOM 2215 N N . GLU B 1 111 ? 2.322 -11.852 4.699 1 98.62 111 GLU B N 1
ATOM 2216 C CA . GLU B 1 111 ? 1.049 -12.547 4.512 1 98.62 111 GLU B CA 1
ATOM 2217 C C . GLU B 1 111 ? 1.232 -13.828 3.709 1 98.62 111 GLU B C 1
ATOM 2219 O O . GLU B 1 111 ? 0.632 -14.859 4.027 1 98.62 111 GLU B O 1
ATOM 2224 N N . GLU B 1 112 ? 2.025 -13.766 2.695 1 98.75 112 GLU B N 1
ATOM 2225 C CA . GLU B 1 112 ? 2.264 -14.977 1.916 1 98.75 112 GLU B CA 1
ATOM 2226 C C . GLU B 1 112 ? 2.916 -16.062 2.768 1 98.75 112 GLU B C 1
ATOM 2228 O O . GLU B 1 112 ? 2.451 -17.203 2.793 1 98.75 112 GLU B O 1
ATOM 2233 N N . GLU B 1 113 ? 3.928 -15.688 3.471 1 98.81 113 GLU B N 1
ATOM 2234 C CA . GLU B 1 113 ? 4.73 -16.672 4.191 1 98.81 113 GLU B CA 1
ATOM 2235 C C . GLU B 1 113 ? 3.998 -17.188 5.426 1 98.81 113 GLU B C 1
ATOM 2237 O O . GLU B 1 113 ? 4.141 -18.344 5.801 1 98.81 113 GLU B O 1
ATOM 2242 N N . LYS B 1 114 ? 3.127 -16.375 6.043 1 98.25 114 LYS B N 1
ATOM 2243 C CA . LYS B 1 114 ? 2.459 -16.781 7.277 1 98.25 114 LYS B CA 1
ATOM 2244 C C . LYS B 1 114 ? 1.12 -17.453 6.984 1 98.25 114 LYS B C 1
ATOM 2246 O O . LYS B 1 114 ? 0.574 -18.156 7.836 1 98.25 114 LYS B O 1
ATOM 2251 N N . GLU B 1 115 ? 0.592 -17.156 5.777 1 98 115 GLU B N 1
ATOM 2252 C CA . GLU B 1 115 ? -0.765 -17.625 5.523 1 98 115 GLU B CA 1
ATOM 2253 C C . GLU B 1 115 ? -0.837 -18.422 4.219 1 98 115 GLU B C 1
ATOM 2255 O O . GLU B 1 115 ? -0.96 -19.641 4.234 1 98 115 GLU B O 1
ATOM 2260 N N . LEU B 1 116 ? -0.614 -17.828 3.1 1 98.5 116 LEU B N 1
ATOM 2261 C CA . LEU B 1 116 ? -0.842 -18.422 1.79 1 98.5 116 LEU B CA 1
ATOM 226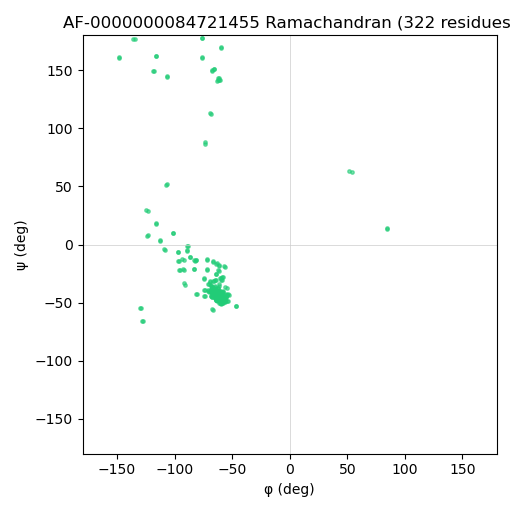2 C C . LEU B 1 116 ? 0.02 -19.672 1.607 1 98.5 116 LEU B C 1
ATOM 2264 O O . LEU B 1 116 ? -0.481 -20.734 1.212 1 98.5 116 LEU B O 1
ATOM 2268 N N . PHE B 1 117 ? 1.319 -19.531 1.932 1 98.69 117 PHE B N 1
ATOM 2269 C CA . PHE B 1 117 ? 2.23 -20.641 1.698 1 98.69 117 PHE B CA 1
ATOM 2270 C C . PHE B 1 117 ? 1.868 -21.844 2.58 1 98.69 117 PHE B C 1
ATOM 2272 O O . PHE B 1 117 ? 2.018 -22.984 2.17 1 98.69 117 PHE B O 1
ATOM 2279 N N . LYS B 1 118 ? 1.406 -21.531 3.82 1 98.12 118 LYS B N 1
ATOM 2280 C CA . LYS B 1 118 ? 0.953 -22.609 4.691 1 98.12 118 LYS B CA 1
ATOM 2281 C C . LYS B 1 118 ? -0.233 -23.359 4.078 1 98.12 118 LYS B C 1
ATOM 2283 O O . LYS B 1 118 ? -0.285 -24.578 4.105 1 98.12 118 LYS B O 1
ATOM 2288 N N . SER B 1 119 ? -1.145 -22.609 3.531 1 98 119 SER B N 1
ATOM 2289 C CA . SER B 1 119 ? -2.307 -23.203 2.875 1 98 119 SER B CA 1
ATOM 2290 C C . SER B 1 119 ? -1.896 -24 1.642 1 98 119 SER B C 1
ATOM 2292 O O . SER B 1 119 ? -2.426 -25.094 1.395 1 98 119 SER B O 1
ATOM 2294 N N . VAL B 1 120 ? -0.971 -23.516 0.904 1 98.5 120 VAL B N 1
ATOM 2295 C CA . VAL B 1 120 ? -0.526 -24.156 -0.332 1 98.5 120 VAL B CA 1
ATOM 2296 C C . VAL B 1 120 ? 0.178 -25.469 -0.011 1 98.5 120 VAL B C 1
ATOM 2298 O O . VAL B 1 120 ? 0.019 -26.453 -0.731 1 98.5 120 VAL B O 1
ATOM 2301 N N . LYS B 1 121 ? 0.959 -25.5 1.102 1 98 121 LYS B N 1
ATOM 2302 C CA . LYS B 1 121 ? 1.664 -26.703 1.517 1 98 121 LYS B CA 1
ATOM 2303 C C . LYS B 1 121 ? 0.683 -27.812 1.894 1 98 121 LYS B C 1
ATOM 2305 O O . LYS B 1 121 ? 1.017 -29 1.823 1 98 121 LYS B O 1
ATOM 2310 N N . LYS B 1 122 ? -0.533 -27.422 2.291 1 97.62 122 LYS B N 1
ATOM 2311 C CA . LYS B 1 122 ? -1.572 -28.406 2.604 1 97.62 122 LYS B CA 1
ATOM 2312 C C . LYS B 1 122 ? -2.283 -28.875 1.338 1 97.62 122 LYS B C 1
ATOM 2314 O O . LYS B 1 122 ? -2.885 -29.953 1.32 1 97.62 122 LYS B O 1
ATOM 2319 N N . LEU B 1 123 ? -2.205 -28.109 0.316 1 97.38 123 LEU B N 1
ATOM 2320 C CA . LEU B 1 123 ? -2.959 -28.344 -0.911 1 97.38 123 LEU B CA 1
ATOM 2321 C C . LEU B 1 123 ? -2.156 -29.203 -1.889 1 97.38 123 LEU B C 1
ATOM 2323 O O . LEU B 1 123 ? -2.729 -29.969 -2.668 1 97.38 123 LEU B O 1
ATOM 2327 N N . LEU B 1 124 ? -0.864 -29.062 -1.935 1 97.88 124 LEU B N 1
ATOM 2328 C CA . LEU B 1 124 ? -0.011 -29.703 -2.932 1 97.88 124 LEU B CA 1
ATOM 2329 C C . LEU B 1 124 ? 0.977 -30.656 -2.271 1 97.88 124 LEU B C 1
ATOM 2331 O O . LEU B 1 124 ? 1.48 -30.391 -1.181 1 97.88 124 LEU B O 1
ATOM 2335 N N . THR B 1 125 ? 1.339 -31.719 -3.006 1 98.06 125 THR B N 1
ATOM 2336 C CA . THR B 1 125 ? 2.377 -32.625 -2.549 1 98.06 125 THR B CA 1
ATOM 2337 C C . THR B 1 125 ? 3.762 -32.031 -2.736 1 98.06 125 THR B C 1
ATOM 2339 O O . THR B 1 125 ? 3.926 -31.062 -3.498 1 98.06 125 THR B O 1
ATOM 2342 N N . LYS B 1 126 ? 4.738 -32.562 -2.035 1 98 126 LYS B N 1
ATOM 2343 C CA . LYS B 1 126 ? 6.121 -32.125 -2.193 1 98 126 LYS B CA 1
ATOM 2344 C C . LYS B 1 126 ? 6.57 -32.25 -3.648 1 98 126 LYS B C 1
ATOM 2346 O O . LYS B 1 126 ? 7.32 -31.391 -4.141 1 98 126 LYS B O 1
ATOM 2351 N N . GLU B 1 127 ? 6.121 -33.25 -4.266 1 98.31 127 GLU B N 1
ATOM 2352 C CA . GLU B 1 127 ? 6.484 -33.469 -5.664 1 98.31 127 GLU B CA 1
ATOM 2353 C C . GLU B 1 127 ? 5.879 -32.406 -6.562 1 98.31 127 GLU B C 1
ATOM 2355 O O . GLU B 1 127 ? 6.551 -31.875 -7.449 1 98.31 127 GLU B O 1
ATOM 2360 N N . GLU B 1 128 ? 4.59 -32.094 -6.367 1 98.5 128 GLU B N 1
ATOM 2361 C CA . GLU B 1 128 ? 3.926 -31.031 -7.133 1 98.5 128 GLU B CA 1
ATOM 2362 C C . GLU B 1 128 ? 4.613 -29.688 -6.93 1 98.5 128 GLU B C 1
ATOM 2364 O O . GLU B 1 128 ? 4.809 -28.922 -7.887 1 98.5 128 GLU B O 1
ATOM 2369 N N . LEU B 1 129 ? 4.973 -29.438 -5.688 1 98.69 129 LEU B N 1
ATOM 2370 C CA . LEU B 1 129 ? 5.68 -28.188 -5.375 1 98.69 129 LEU B CA 1
ATOM 2371 C C . LEU B 1 129 ? 7.043 -28.156 -6.059 1 98.69 129 LEU B C 1
ATOM 2373 O O . LEU B 1 129 ? 7.48 -27.109 -6.539 1 98.69 129 LEU B O 1
ATOM 2377 N N . SER B 1 130 ? 7.73 -29.25 -6.055 1 98.69 130 SER B N 1
ATOM 2378 C CA . SER B 1 130 ? 9.039 -29.328 -6.688 1 98.69 130 SER B CA 1
ATOM 2379 C C . SER B 1 130 ? 8.945 -29.078 -8.188 1 98.69 130 SER B C 1
ATOM 2381 O O . SER B 1 130 ? 9.75 -28.328 -8.742 1 98.69 130 SER B O 1
ATOM 2383 N N . VAL B 1 131 ? 7.992 -29.703 -8.844 1 98.75 131 VAL B N 1
ATOM 2384 C CA . VAL B 1 131 ? 7.793 -29.516 -10.273 1 98.75 131 VAL B CA 1
ATOM 2385 C C . VAL B 1 131 ? 7.461 -28.062 -10.57 1 98.75 131 VAL B C 1
ATOM 2387 O O . VAL B 1 131 ? 8.023 -27.469 -11.484 1 98.75 131 VAL B O 1
ATOM 2390 N N . MET B 1 132 ? 6.605 -27.5 -9.836 1 98.75 132 MET B N 1
ATOM 2391 C CA . MET B 1 132 ? 6.238 -26.094 -10.008 1 98.75 132 MET B CA 1
ATOM 2392 C C . MET B 1 132 ? 7.441 -25.188 -9.781 1 98.75 132 MET B C 1
ATOM 2394 O O . MET B 1 132 ? 7.617 -24.203 -10.492 1 98.75 132 MET B O 1
ATOM 2398 N N . GLY B 1 133 ? 8.203 -25.5 -8.727 1 98.81 133 GLY B N 1
ATOM 2399 C CA . GLY B 1 133 ? 9.414 -24.734 -8.477 1 98.81 133 GLY B CA 1
ATOM 2400 C C . GLY B 1 133 ? 10.344 -24.672 -9.68 1 98.81 133 GLY B C 1
ATOM 2401 O O . GLY B 1 133 ? 10.891 -23.625 -9.992 1 98.81 133 GLY B O 1
ATOM 2402 N N . GLU B 1 134 ? 10.508 -25.766 -10.336 1 98.81 134 GLU B N 1
ATOM 2403 C CA . GLU B 1 134 ? 11.336 -25.812 -11.531 1 98.81 134 GLU B CA 1
ATOM 2404 C C . GLU B 1 134 ? 10.773 -24.922 -12.641 1 98.81 134 GLU B C 1
ATOM 2406 O O . GLU B 1 134 ? 11.523 -24.219 -13.312 1 98.81 134 GLU B O 1
ATOM 2411 N N . GLN B 1 135 ? 9.477 -25 -12.828 1 98.88 135 GLN B N 1
ATOM 2412 C CA . GLN B 1 135 ? 8.82 -24.188 -13.844 1 98.88 135 GLN B CA 1
ATOM 2413 C C . GLN B 1 135 ? 8.969 -22.703 -13.523 1 98.88 135 GLN B C 1
ATOM 2415 O O . GLN B 1 135 ? 9.281 -21.906 -14.414 1 98.88 135 GLN B O 1
ATOM 2420 N N . LEU B 1 136 ? 8.75 -22.344 -12.266 1 98.88 136 LEU B N 1
ATOM 2421 C CA . LEU B 1 136 ? 8.883 -20.953 -11.828 1 98.88 136 LEU B CA 1
ATOM 2422 C C . LEU B 1 136 ? 10.305 -20.453 -12.047 1 98.88 136 LEU B C 1
ATOM 2424 O O . LEU B 1 136 ? 10.508 -19.328 -12.508 1 98.88 136 LEU B O 1
ATOM 2428 N N . GLU B 1 137 ? 11.203 -21.297 -11.695 1 98.81 137 GLU B N 1
ATOM 2429 C CA . GLU B 1 137 ? 12.602 -20.906 -11.812 1 98.81 137 GLU B CA 1
ATOM 2430 C C . GLU B 1 137 ? 12.977 -20.641 -13.273 1 98.81 137 GLU B C 1
ATOM 2432 O O . GLU B 1 137 ? 13.695 -19.688 -13.57 1 98.81 137 GLU B O 1
ATOM 2437 N N . VAL B 1 138 ? 12.594 -21.469 -14.18 1 98.81 138 VAL B N 1
ATOM 2438 C CA . VAL B 1 138 ? 12.875 -21.297 -15.602 1 98.81 138 VAL B CA 1
ATOM 2439 C C . VAL B 1 138 ? 12.258 -19.984 -16.094 1 98.81 138 VAL B C 1
ATOM 2441 O O . VAL B 1 138 ? 12.93 -19.188 -16.766 1 98.81 138 VAL B O 1
ATOM 2444 N N . MET B 1 139 ? 11.023 -19.781 -15.734 1 98.75 139 MET B N 1
ATOM 2445 C CA . MET B 1 139 ? 10.328 -18.562 -16.156 1 98.75 139 MET B CA 1
ATOM 2446 C C . MET B 1 139 ? 11.016 -17.328 -15.594 1 98.75 139 MET B C 1
ATOM 2448 O O . MET B 1 139 ? 11.227 -16.344 -16.312 1 98.75 139 MET B O 1
ATOM 2452 N N . PHE B 1 140 ? 11.352 -17.391 -14.312 1 98.81 140 PHE B N 1
ATOM 2453 C CA . PHE B 1 140 ? 12.023 -16.266 -13.68 1 98.81 140 PHE B CA 1
ATOM 2454 C C . PHE B 1 140 ? 13.344 -15.977 -14.367 1 98.81 140 PHE B C 1
ATOM 2456 O O . PHE B 1 140 ? 13.664 -14.812 -14.641 1 98.81 140 PHE B O 1
ATOM 2463 N N . SER B 1 141 ? 14.109 -17.016 -14.656 1 98.62 141 SER B N 1
ATOM 2464 C CA . SER B 1 141 ? 15.43 -16.875 -15.258 1 98.62 141 SER B CA 1
ATOM 2465 C C . SER B 1 141 ? 15.336 -16.203 -16.625 1 98.62 141 SER B C 1
ATOM 2467 O O . SER B 1 141 ? 16.219 -15.414 -17 1 98.62 141 SER B O 1
ATOM 2469 N N . GLU B 1 142 ? 14.344 -16.469 -17.312 1 98.62 142 GLU B N 1
ATOM 2470 C CA . GLU B 1 142 ? 14.125 -15.836 -18.609 1 98.62 142 GLU B CA 1
ATOM 2471 C C . GLU B 1 142 ? 13.695 -14.383 -18.453 1 98.62 142 GLU B C 1
ATOM 2473 O O . GLU B 1 142 ? 14.227 -13.5 -19.141 1 98.62 142 GLU B O 1
ATOM 2478 N N . LEU B 1 143 ? 12.812 -14.133 -17.562 1 98.75 143 LEU B N 1
ATOM 2479 C CA . LEU B 1 143 ? 12.242 -12.805 -17.375 1 98.75 143 LEU B CA 1
ATOM 2480 C C . LEU B 1 143 ? 13.297 -11.82 -16.891 1 98.75 143 LEU B C 1
ATOM 2482 O O . LEU B 1 143 ? 13.359 -10.68 -17.359 1 98.75 143 LEU B O 1
ATOM 2486 N N . ILE B 1 144 ? 14.141 -12.312 -15.977 1 98.56 144 ILE B N 1
ATOM 2487 C CA . ILE B 1 144 ? 15.055 -11.406 -15.297 1 98.56 144 ILE B CA 1
ATOM 2488 C C . ILE B 1 144 ? 16.078 -10.852 -16.297 1 98.56 144 ILE B C 1
ATOM 2490 O O . ILE B 1 144 ? 16.672 -9.797 -16.047 1 98.56 144 ILE B O 1
ATOM 2494 N N . GLN B 1 145 ? 16.156 -11.469 -17.438 1 98 145 GLN B N 1
ATOM 2495 C CA . GLN B 1 145 ? 17.125 -11.07 -18.469 1 98 145 GLN B CA 1
ATOM 2496 C C . GLN B 1 145 ? 16.531 -10.016 -19.391 1 98 145 GLN B C 1
ATOM 2498 O O . GLN B 1 145 ? 17.234 -9.453 -20.234 1 98 145 GLN B O 1
ATOM 2503 N N . THR B 1 146 ? 15.305 -9.664 -19.281 1 97.88 146 THR B N 1
ATOM 2504 C CA . THR B 1 146 ? 14.625 -8.828 -20.266 1 97.88 146 THR B CA 1
ATOM 2505 C C . THR B 1 146 ? 14.203 -7.504 -19.625 1 97.88 146 THR B C 1
ATOM 2507 O O . THR B 1 146 ? 13.25 -6.867 -20.094 1 97.88 146 THR B O 1
ATOM 2510 N N . GLU B 1 147 ? 14.789 -7.141 -18.469 1 98.12 147 GLU B N 1
ATOM 2511 C CA . GLU B 1 147 ? 14.422 -5.922 -17.75 1 98.12 147 GLU B CA 1
ATOM 2512 C C . GLU B 1 147 ? 12.922 -5.867 -17.484 1 98.12 147 GLU B C 1
ATOM 2514 O O . GLU B 1 147 ? 12.25 -4.926 -17.906 1 98.12 147 GLU B O 1
ATOM 2519 N N . PRO B 1 148 ? 12.406 -6.781 -16.75 1 98.69 148 PRO B N 1
ATOM 2520 C CA . PRO B 1 148 ? 10.953 -6.914 -16.578 1 98.69 148 PRO B CA 1
ATOM 2521 C C . PRO B 1 148 ? 10.32 -5.68 -15.945 1 98.69 148 PRO B C 1
ATOM 2523 O O . PRO B 1 148 ? 9.117 -5.449 -16.094 1 98.69 148 PRO B O 1
ATOM 2526 N N . ARG B 1 149 ? 11.094 -4.801 -15.289 1 98.75 149 ARG B N 1
ATOM 2527 C CA . ARG B 1 149 ? 10.555 -3.568 -14.719 1 98.75 149 ARG B CA 1
ATOM 2528 C C . ARG B 1 149 ? 9.898 -2.711 -15.797 1 98.75 149 ARG B C 1
ATOM 2530 O O . ARG B 1 149 ? 8.953 -1.979 -15.516 1 98.75 149 ARG B O 1
ATOM 2537 N N . MET B 1 150 ? 10.367 -2.83 -17.062 1 98.5 150 MET B N 1
ATOM 2538 C CA . MET B 1 150 ? 9.898 -1.964 -18.141 1 98.5 150 MET B CA 1
ATOM 2539 C C . MET B 1 150 ? 8.469 -2.316 -18.547 1 98.5 150 MET B C 1
ATOM 2541 O O . MET B 1 150 ? 7.805 -1.54 -19.234 1 98.5 150 MET B O 1
ATOM 2545 N N . GLN B 1 151 ? 7.977 -3.42 -18.109 1 98.19 151 GLN B N 1
ATOM 2546 C CA . GLN B 1 151 ? 6.613 -3.836 -18.422 1 98.19 151 GLN B CA 1
ATOM 2547 C C . GLN B 1 151 ? 5.641 -3.383 -17.328 1 98.19 151 GLN B C 1
ATOM 2549 O O . GLN B 1 151 ? 4.426 -3.4 -17.531 1 98.19 151 GLN B O 1
ATOM 2554 N N . VAL B 1 152 ? 6.145 -2.953 -16.219 1 98.81 152 VAL B N 1
ATOM 2555 C CA . VAL B 1 152 ? 5.348 -2.684 -15.016 1 98.81 152 VAL B CA 1
ATOM 2556 C C . VAL B 1 152 ? 4.32 -1.594 -15.312 1 98.81 152 VAL B C 1
ATOM 2558 O O . VAL B 1 152 ? 3.141 -1.74 -14.992 1 98.81 152 VAL B O 1
ATOM 2561 N N . PRO B 1 153 ? 4.684 -0.483 -16.062 1 98.56 153 PRO B N 1
ATOM 2562 C CA . PRO B 1 153 ? 3.719 0.596 -16.297 1 98.56 153 PRO B CA 1
ATOM 2563 C C . PRO B 1 153 ? 2.506 0.14 -17.109 1 98.56 153 PRO B C 1
ATOM 2565 O O . PRO B 1 153 ? 1.44 0.758 -17.031 1 98.56 153 PRO B O 1
ATOM 2568 N N . ARG B 1 154 ? 2.574 -1.002 -17.781 1 98.19 154 ARG B N 1
ATOM 2569 C CA . ARG B 1 154 ? 1.471 -1.521 -18.578 1 98.19 154 ARG B CA 1
ATOM 2570 C C . ARG B 1 154 ? 0.548 -2.396 -17.734 1 98.19 154 ARG B C 1
ATOM 2572 O O . ARG B 1 154 ? -0.483 -2.867 -18.219 1 98.19 154 ARG B O 1
ATOM 2579 N N . GLU B 1 155 ? 0.913 -2.535 -16.531 1 98.38 155 GLU B N 1
ATOM 2580 C CA . GLU B 1 155 ? 0.184 -3.475 -15.68 1 98.38 155 GLU B CA 1
ATOM 2581 C C . GLU B 1 155 ? -0.36 -2.783 -14.43 1 98.38 155 GLU B C 1
ATOM 2583 O O . GLU B 1 155 ? -0.555 -3.424 -13.398 1 98.38 155 GLU B O 1
ATOM 2588 N N . ILE B 1 156 ? -0.67 -1.479 -14.477 1 98.44 156 ILE B N 1
ATOM 2589 C CA . ILE B 1 156 ? -0.977 -0.75 -13.25 1 98.44 156 ILE B CA 1
ATOM 2590 C C . ILE B 1 156 ? -2.449 -0.348 -13.242 1 98.44 156 ILE B C 1
ATOM 2592 O O . ILE B 1 156 ? -2.922 0.289 -12.297 1 98.44 156 ILE B O 1
ATOM 2596 N N . ASP B 1 157 ? -3.234 -0.722 -14.211 1 97.56 157 ASP B N 1
ATOM 2597 C CA . ASP B 1 157 ? -4.625 -0.293 -14.312 1 97.56 157 ASP B CA 1
ATOM 2598 C C . ASP B 1 157 ? -5.527 -1.132 -13.414 1 97.56 157 ASP B C 1
ATOM 2600 O O . ASP B 1 157 ? -6.426 -0.6 -12.758 1 97.56 157 ASP B O 1
ATOM 2604 N N . GLU B 1 158 ? -5.27 -2.43 -13.43 1 97.06 158 GLU B N 1
ATOM 2605 C CA . GLU B 1 158 ? -6.047 -3.375 -12.633 1 97.06 158 GLU B CA 1
ATOM 2606 C C . GLU B 1 158 ? -5.188 -4.551 -12.188 1 97.06 158 GLU B C 1
ATOM 2608 O O . GLU B 1 158 ? -4.113 -4.797 -12.742 1 97.06 158 GLU B O 1
ATOM 2613 N N . ALA B 1 159 ? -5.637 -5.242 -11.18 1 98.06 159 ALA B N 1
ATOM 2614 C CA . ALA B 1 159 ? -4.926 -6.422 -10.695 1 98.06 159 ALA B CA 1
ATOM 2615 C C . ALA B 1 159 ? -4.934 -7.535 -11.734 1 98.06 159 ALA B C 1
ATOM 2617 O O . ALA B 1 159 ? -5.859 -7.633 -12.539 1 98.06 159 ALA B O 1
ATOM 2618 N N . ALA B 1 160 ? -3.902 -8.344 -11.688 1 97.5 160 ALA B N 1
ATOM 2619 C CA . ALA B 1 160 ? -3.809 -9.484 -12.594 1 97.5 160 ALA B CA 1
ATOM 2620 C C . ALA B 1 160 ? -4.965 -10.453 -12.367 1 97.5 160 ALA B C 1
ATOM 2622 O O . ALA B 1 160 ? -5.395 -10.672 -11.234 1 97.5 160 ALA B O 1
ATOM 2623 N N . PRO B 1 161 ? -5.445 -11.023 -13.438 1 96.25 161 PRO B N 1
ATOM 2624 C CA . PRO B 1 161 ? -6.473 -12.055 -13.273 1 96.25 161 PRO B CA 1
ATOM 2625 C C . PRO B 1 161 ? -5.938 -13.32 -12.609 1 96.25 161 PRO B C 1
ATOM 2627 O O . PRO B 1 161 ? -4.754 -13.641 -12.75 1 96.25 161 PRO B O 1
ATOM 2630 N N . LEU B 1 162 ? -6.777 -14.062 -11.844 1 96.06 162 LEU B N 1
ATOM 2631 C CA . LEU B 1 162 ? -6.371 -15.273 -11.141 1 96.06 162 LEU B CA 1
ATOM 2632 C C . LEU B 1 162 ? -6.719 -16.516 -11.961 1 96.06 162 LEU B C 1
ATOM 2634 O O . LEU B 1 162 ? -6.383 -17.641 -11.562 1 96.06 162 LEU B O 1
ATOM 2638 N N . THR B 1 163 ? -7.512 -16.484 -12.961 1 86.81 163 THR B N 1
ATOM 2639 C CA . THR B 1 163 ? -7.859 -17.609 -13.828 1 86.81 163 THR B CA 1
ATOM 2640 C C . THR B 1 163 ? -7.434 -17.344 -15.266 1 86.81 163 THR B C 1
ATOM 2642 O O . THR B 1 163 ? -7.32 -16.188 -15.68 1 86.81 163 THR B O 1
#

Solvent-accessible surface area (backbone atoms only — not comparable to full-atom values): 17292 Å² total; per-residue (Å²): 105,30,35,68,57,47,55,52,52,52,52,51,53,47,51,50,45,52,51,52,48,70,65,49,59,88,92,41,48,69,60,48,45,52,42,47,51,52,44,39,22,51,51,38,27,53,50,48,42,36,50,73,49,52,44,44,75,55,61,40,82,95,38,36,68,58,49,51,30,48,32,43,50,47,27,56,48,33,43,51,49,39,52,53,72,75,53,48,63,80,41,87,57,39,61,28,46,50,50,50,44,50,52,52,50,52,53,53,51,48,48,37,66,71,42,50,49,55,54,47,61,73,72,43,52,73,65,57,33,34,54,46,13,50,53,44,48,54,53,36,60,57,36,60,73,64,54,34,42,77,54,33,67,80,48,49,88,56,54,69,66,61,120,104,29,35,66,57,48,53,50,52,51,51,53,52,48,52,50,44,52,50,52,50,69,66,50,60,87,92,41,46,69,58,47,45,53,43,46,51,53,44,40,24,52,51,38,27,52,50,47,41,36,50,73,48,53,44,44,75,54,62,40,82,95,38,36,66,58,50,52,30,48,32,43,50,48,27,55,47,33,43,50,49,39,54,52,73,76,53,49,63,81,40,88,56,40,62,29,46,50,51,50,44,50,52,52,49,53,53,53,50,48,48,37,65,72,42,50,49,56,54,46,59,74,72,45,52,73,66,56,33,33,54,47,14,51,54,44,49,54,51,35,61,57,36,61,72,64,53,35,41,77,54,34,68,80,48,48,87,57,52,70,67,60,121

Radius of gyration: 20.58 Å; Cα contacts (8 Å, |Δi|>4): 340; chains: 2; bounding box: 51×59×45 Å

Secondary structure (DSSP, 8-state):
--HHHHHHHHHHHHHHHHHHHHH--TT-HHHHHHHHHHHHHHHHHHHHHIIIIIHHHH-SHHHHHHHHHHHHHHHHHHHHHHHHHTS-TTSTTHHHHHHHHHHHHHHHHHHIIIIIHHHHHHHS-HHHHHHHHHHHHHHHHHHGGG-GGGGGGGG-SSPPP--/--HHHHHHHHHHHHHHHHHHHHH--TT-HHHHHHHHHHHHHHHHHHHHHIIIIIHHHH-SHHHHHHHHHHHHHHHHHHHHHHHHHTS-TTSTTHHHHHHHHHHHHHHHHHHIIIIIHHHHHHHS-HHHHHHHHHHHHHHHHHHGGG-GGGGGGGG-SSPPP--

InterPro domains:
  IPR012312 Hemerythrin-like [PF01814] (3-118)